Protein AF-A0A5N6E9F9-F1 (afdb_monomer_lite)

Foldseek 3Di:
DDDDDDDDDFQFDDDDQFDDDDDDDDDDDDDHQQFWWFFQDPDDDDDDDDDDDDDDDDQLEAADPAACVVPVPVCDPVVLVVVQPPDPFWPHWDDDSQEIETEGCDDDDDDHRQYHSNGGYDYDPDPPPPDFDPFPPPVPPPPPDPDDDDDDDDDDDDDDPDDDDDPPDPDLVQDFDDAPDFAALPRFRQDFDPDAAFQFKKWEAQDPPHRDIAIWTWHAWWAAPVRGITTTTHCVRYPHAQWMGGNDHPHDTRGGIDSDPRIGGDFDHPADPDDDRGGDTDDDGDRPVRFDFQHKDWDAHRNQGIWIWTKTDKGWDWDDDPDPPPPDTDIFIKIKIWIWRPDPPDTDTDIGIGTD

Organism: NCBI:txid986946

Secondary structure (DSSP, 8-state):
--PPPPPPP--B--------------S-------EEEEE---------------------EE--SS-TTT-GGG--HHHHHHHHTS-TTEEEEEEETTEEEEEESSPPPSPPPSEETTBEEEEES-TT---S---------------------------------PPPPPPGGGS----SS---SS-------SSPPTT-EEEEPPPTTT----EEEEEEEEEETTS-EEEEEEGGGSSS-SEEEESSTTSEEEEEEE----EE---------SSSSPPPPP----BTTTSPTT-EEEEEETTTE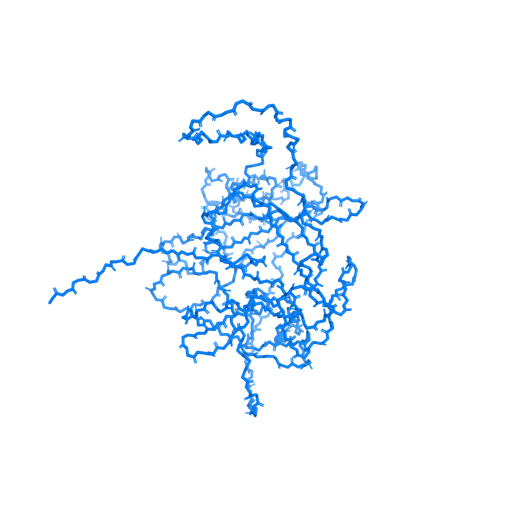EEEEEEEEEEEEE-----TT--S--EEEEEEEEEEE--TT--EEEEEEEE-

Structure (mmCIF, N/CA/C/O backbone):
data_AF-A0A5N6E9F9-F1
#
_entry.id   AF-A0A5N6E9F9-F1
#
loop_
_atom_site.group_PDB
_atom_site.id
_atom_site.type_symbol
_atom_site.label_atom_id
_atom_site.label_alt_id
_atom_site.label_comp_id
_atom_site.label_asym_id
_atom_site.label_entity_id
_atom_site.label_seq_id
_atom_site.pdbx_PDB_ins_code
_atom_site.Cartn_x
_atom_site.Cartn_y
_atom_site.Cartn_z
_atom_site.occupancy
_atom_site.B_iso_or_equiv
_atom_site.auth_seq_id
_atom_site.auth_comp_id
_atom_site.auth_asym_id
_atom_site.auth_atom_id
_atom_site.pdbx_PDB_model_num
ATOM 1 N N . MET A 1 1 ? -30.529 -36.883 10.599 1.00 29.83 1 MET A N 1
ATOM 2 C CA . MET A 1 1 ? -29.475 -36.670 9.587 1.00 29.83 1 MET A CA 1
ATOM 3 C C . MET A 1 1 ? -29.916 -35.489 8.736 1.00 29.83 1 MET A C 1
ATOM 5 O O . MET A 1 1 ? -30.591 -35.667 7.736 1.00 29.83 1 MET A O 1
ATOM 9 N N . LEU A 1 2 ? -29.687 -34.281 9.252 1.00 19.39 2 LEU A N 1
ATOM 10 C CA . LEU A 1 2 ? -30.071 -33.017 8.624 1.00 19.39 2 LEU A CA 1
ATOM 11 C C . LEU A 1 2 ? -28.779 -32.370 8.135 1.00 19.39 2 LEU A C 1
ATOM 13 O O . LEU A 1 2 ? -27.900 -32.076 8.942 1.00 19.39 2 LEU A O 1
ATOM 17 N N . ALA A 1 3 ? -28.650 -32.239 6.819 1.00 20.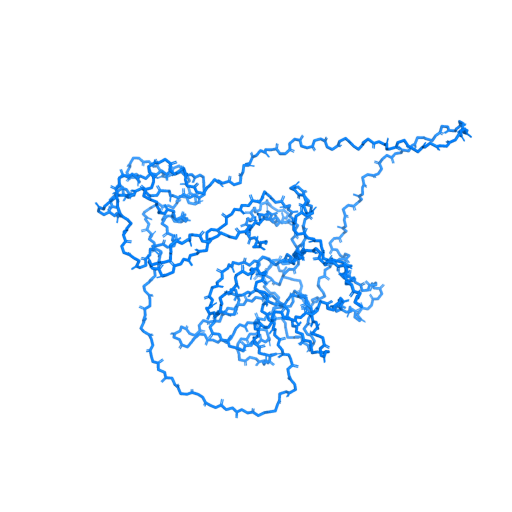53 3 ALA A N 1
ATOM 18 C CA . ALA A 1 3 ? -27.573 -31.496 6.192 1.00 20.53 3 ALA A CA 1
ATOM 19 C C . ALA A 1 3 ? -27.920 -30.003 6.264 1.00 20.53 3 ALA A C 1
ATOM 21 O O . ALA A 1 3 ? -28.998 -29.595 5.832 1.00 20.53 3 ALA A O 1
ATOM 22 N N . LEU A 1 4 ? -27.023 -29.216 6.852 1.00 21.67 4 LEU A N 1
ATOM 23 C CA . LEU A 1 4 ? -27.062 -27.756 6.817 1.00 21.67 4 LEU A CA 1
ATOM 24 C C . LEU A 1 4 ? -26.625 -27.263 5.424 1.00 21.67 4 LEU A C 1
ATOM 26 O O . LEU A 1 4 ? -25.810 -27.932 4.781 1.00 21.67 4 LEU A O 1
ATOM 30 N N . PRO A 1 5 ? -27.143 -26.121 4.939 1.00 24.53 5 PRO A N 1
ATOM 31 C CA . PRO A 1 5 ? -26.738 -25.566 3.656 1.00 24.53 5 PRO A CA 1
ATOM 32 C C . PRO A 1 5 ? -25.339 -24.944 3.747 1.00 24.53 5 PRO A C 1
ATOM 34 O O . PRO A 1 5 ? -24.979 -24.322 4.746 1.00 24.53 5 PRO A O 1
ATOM 37 N N . GLY A 1 6 ? -24.560 -25.142 2.682 1.00 23.12 6 GLY A N 1
ATOM 38 C CA . GLY A 1 6 ? -23.212 -24.612 2.524 1.00 23.12 6 GLY A CA 1
ATOM 39 C C . GLY A 1 6 ? -23.195 -23.087 2.462 1.00 23.12 6 GLY A C 1
ATOM 40 O O . GLY A 1 6 ? -23.962 -22.472 1.721 1.00 23.12 6 GLY A O 1
ATOM 41 N N . PHE A 1 7 ? -22.294 -22.497 3.241 1.00 22.89 7 PHE A N 1
ATOM 42 C CA . PHE A 1 7 ? -21.914 -21.097 3.131 1.00 22.89 7 PHE A CA 1
ATOM 43 C C . PHE A 1 7 ? -21.018 -20.915 1.904 1.00 22.89 7 PHE A C 1
ATOM 45 O O . PHE A 1 7 ? -20.054 -21.657 1.717 1.00 22.89 7 PHE A O 1
ATOM 52 N N . HIS A 1 8 ? -21.361 -19.940 1.063 1.00 24.70 8 HIS A N 1
ATOM 53 C CA . HIS A 1 8 ? -20.506 -19.479 -0.020 1.00 24.70 8 HIS A CA 1
ATOM 54 C C . HIS A 1 8 ? -19.559 -18.383 0.486 1.00 24.70 8 HIS A C 1
ATOM 56 O O . HIS A 1 8 ? -19.965 -17.461 1.186 1.00 24.70 8 HIS A O 1
ATOM 62 N N . ASP A 1 9 ? -18.308 -18.563 0.088 1.00 29.11 9 ASP A N 1
ATOM 63 C CA . ASP A 1 9 ? -17.095 -17.773 0.279 1.00 29.11 9 ASP A CA 1
ATOM 64 C C . ASP A 1 9 ? -17.263 -16.288 -0.123 1.00 29.11 9 ASP A C 1
ATOM 66 O O . ASP A 1 9 ? -17.615 -15.985 -1.269 1.00 29.11 9 ASP A O 1
ATOM 70 N N . ALA A 1 10 ? -17.042 -15.361 0.817 1.00 24.33 10 ALA A N 1
ATOM 71 C CA . ALA A 1 10 ? -17.118 -13.914 0.602 1.00 24.33 10 ALA A CA 1
ATOM 72 C C . ALA A 1 10 ? -15.970 -13.198 1.334 1.00 24.33 10 ALA A C 1
ATOM 74 O O . ALA A 1 10 ? -15.969 -13.079 2.559 1.00 24.33 10 ALA A O 1
ATOM 75 N N . SER A 1 11 ? -14.995 -12.687 0.579 1.00 27.50 11 SER A N 1
ATOM 76 C CA . SER A 1 11 ? -13.944 -11.812 1.100 1.00 27.50 11 SER A CA 1
ATOM 77 C C . SER A 1 11 ? -14.414 -10.350 1.115 1.00 27.50 11 SER A C 1
ATOM 79 O O . SER A 1 11 ? -14.602 -9.711 0.075 1.00 27.50 11 SER A O 1
ATOM 81 N N . HIS A 1 12 ? -14.616 -9.806 2.316 1.00 28.38 12 HIS A N 1
ATOM 82 C CA . HIS A 1 12 ? -14.908 -8.387 2.537 1.00 28.38 12 HIS A CA 1
ATOM 83 C C . HIS A 1 12 ? -13.604 -7.585 2.617 1.00 28.38 12 HIS A C 1
ATOM 85 O O . HIS A 1 12 ? -12.621 -8.042 3.200 1.00 28.38 12 HIS A O 1
ATOM 91 N N . ILE A 1 13 ? -13.577 -6.392 2.012 1.00 28.94 13 ILE A N 1
ATOM 92 C CA . ILE A 1 13 ? -12.358 -5.579 1.892 1.00 28.94 13 ILE A CA 1
ATOM 93 C C . ILE A 1 13 ? -12.522 -4.277 2.629 1.00 28.94 13 ILE A C 1
ATOM 95 O O . ILE A 1 13 ? -13.491 -3.546 2.444 1.00 28.94 13 ILE A O 1
ATOM 99 N N . LEU A 1 14 ? -11.497 -3.964 3.404 1.00 31.89 14 LEU A N 1
ATOM 100 C CA . LEU A 1 14 ? -11.337 -2.697 4.075 1.00 31.89 14 LEU A CA 1
ATOM 101 C C . LEU A 1 14 ? -10.242 -1.898 3.363 1.00 31.89 14 LEU A C 1
ATOM 103 O O . LEU A 1 14 ? -9.085 -2.312 3.294 1.00 31.89 14 LEU A O 1
ATOM 107 N N . CYS A 1 15 ? -10.610 -0.756 2.788 1.00 30.08 15 CYS A N 1
ATOM 108 C CA . CYS A 1 15 ? -9.660 0.110 2.102 1.00 30.08 15 CYS A CA 1
ATOM 109 C C . CYS A 1 15 ? -8.770 0.839 3.119 1.00 30.08 15 CYS A C 1
ATOM 111 O O . CYS A 1 15 ? -9.100 1.933 3.566 1.00 30.08 15 CYS A O 1
ATOM 113 N N . PHE A 1 16 ? -7.604 0.271 3.426 1.00 37.28 16 PHE A N 1
ATOM 114 C CA . PHE A 1 16 ? -6.458 1.040 3.913 1.00 37.28 16 PHE A CA 1
ATOM 115 C C . PHE A 1 16 ? -5.395 1.102 2.823 1.00 37.28 16 PHE A C 1
ATOM 117 O O . PHE A 1 16 ? -5.081 0.098 2.182 1.00 37.28 16 PHE A O 1
ATOM 124 N N . ALA A 1 17 ? -4.811 2.281 2.613 1.00 28.73 17 ALA A N 1
ATOM 125 C CA . ALA A 1 17 ? -3.592 2.391 1.828 1.00 28.73 17 ALA A CA 1
ATOM 126 C C . ALA A 1 17 ? -2.467 1.671 2.594 1.00 28.73 17 ALA A C 1
ATOM 128 O O . ALA A 1 17 ? -1.993 2.157 3.618 1.00 28.73 17 ALA A O 1
ATOM 129 N N . GLY A 1 18 ? -2.061 0.489 2.129 1.00 29.73 18 GLY A N 1
ATOM 130 C CA . GLY A 1 18 ? -1.019 -0.301 2.777 1.00 29.73 18 GLY A CA 1
ATOM 131 C C . GLY A 1 18 ? -0.247 -1.166 1.790 1.00 29.73 18 GLY A C 1
ATOM 132 O O . GLY A 1 18 ? -0.827 -1.809 0.920 1.00 29.73 18 GLY A O 1
ATOM 133 N N . SER A 1 19 ? 1.080 -1.172 1.919 1.00 26.06 19 SER A N 1
ATOM 134 C CA . SER A 1 19 ? 1.960 -2.133 1.255 1.00 26.06 19 SER A CA 1
ATOM 135 C C . SER A 1 19 ? 2.014 -3.454 2.035 1.00 26.06 19 SER A C 1
ATOM 137 O O . SER A 1 19 ? 1.841 -3.483 3.251 1.00 26.06 19 SER A O 1
ATOM 139 N N . VAL A 1 20 ? 2.241 -4.557 1.318 1.00 26.25 20 VAL A N 1
ATOM 140 C CA . VAL A 1 20 ? 2.266 -5.926 1.859 1.00 26.25 20 VAL A CA 1
ATOM 141 C C . VAL A 1 20 ? 3.657 -6.257 2.418 1.00 26.25 20 VAL A C 1
ATOM 143 O O . VAL A 1 20 ? 4.650 -6.098 1.707 1.00 26.25 20 VAL A O 1
ATOM 146 N N . GLN A 1 21 ? 3.727 -6.745 3.659 1.00 24.78 21 GLN A N 1
ATOM 147 C CA . GLN A 1 21 ? 4.921 -7.327 4.295 1.00 24.78 21 GLN A CA 1
ATOM 148 C C . GLN A 1 21 ? 4.572 -8.713 4.868 1.00 24.78 21 GLN A C 1
ATOM 150 O O . GLN A 1 21 ? 3.427 -8.933 5.256 1.00 24.78 21 GLN A O 1
ATOM 155 N N . TYR A 1 22 ? 5.534 -9.646 4.868 1.00 29.23 22 TYR A N 1
ATOM 156 C CA . TYR A 1 22 ? 5.311 -11.086 5.085 1.00 29.23 22 TYR A CA 1
ATOM 157 C C . TYR A 1 22 ? 5.984 -11.603 6.362 1.00 29.23 22 TYR A C 1
ATOM 159 O O . TYR A 1 22 ? 7.177 -11.380 6.553 1.00 29.23 22 TYR A O 1
ATOM 167 N N . LEU A 1 23 ? 5.244 -12.388 7.153 1.00 24.58 23 LEU A N 1
ATOM 168 C CA . LEU A 1 23 ? 5.751 -13.299 8.186 1.00 24.58 23 LEU A CA 1
ATOM 169 C C . LEU A 1 23 ? 5.043 -14.661 8.050 1.00 24.58 23 LEU A C 1
ATOM 171 O O . LEU A 1 23 ? 3.893 -14.737 7.622 1.00 24.58 23 LEU A O 1
ATOM 175 N N . ARG A 1 24 ? 5.780 -15.743 8.322 1.00 29.52 24 ARG A N 1
ATOM 176 C CA . ARG A 1 24 ? 5.452 -17.140 7.984 1.00 29.52 24 ARG A CA 1
ATOM 177 C C . ARG A 1 24 ? 4.822 -17.861 9.175 1.00 29.52 24 ARG A C 1
ATOM 179 O O . ARG A 1 24 ? 5.511 -17.974 10.176 1.00 29.52 24 ARG A O 1
ATOM 186 N N . GLU A 1 25 ? 3.642 -18.476 9.009 1.00 29.19 25 GLU A N 1
ATOM 187 C CA . GLU A 1 25 ? 3.289 -19.753 9.665 1.00 29.19 25 GLU A CA 1
ATOM 188 C C . GLU A 1 25 ? 2.018 -20.431 9.086 1.00 29.19 25 GLU A C 1
ATOM 190 O O . GLU A 1 25 ? 0.970 -19.815 8.928 1.00 29.19 25 GLU A O 1
ATOM 195 N N . SER A 1 26 ? 2.127 -21.746 8.839 1.00 29.27 26 SER A N 1
ATOM 196 C CA . SER A 1 26 ? 1.075 -22.740 8.519 1.00 29.27 26 SER A CA 1
ATOM 197 C C . SER A 1 26 ? 0.475 -22.823 7.092 1.00 29.27 26 SER A C 1
ATOM 199 O O . SER A 1 26 ? 0.615 -21.946 6.245 1.00 29.27 26 SER A O 1
ATOM 201 N N . SER A 1 27 ? -0.075 -24.006 6.789 1.00 28.23 27 SER A N 1
ATOM 202 C CA . SER A 1 27 ? -0.157 -24.655 5.469 1.00 28.23 27 SER A CA 1
ATOM 203 C C . SER A 1 27 ? -1.541 -24.617 4.796 1.00 28.23 27 SER A C 1
ATOM 205 O O . SER A 1 27 ? -1.971 -25.604 4.200 1.00 28.23 27 SER A O 1
ATOM 207 N N . SER A 1 28 ? -2.211 -23.468 4.830 1.00 23.98 28 SER A N 1
ATOM 208 C CA . SER A 1 28 ? -3.350 -23.138 3.959 1.00 23.98 28 SER A CA 1
ATOM 209 C C . SER A 1 28 ? -3.356 -21.630 3.717 1.00 23.98 28 SER A C 1
ATOM 211 O O . SER A 1 28 ? -3.410 -20.866 4.674 1.00 23.98 28 SER A O 1
ATOM 213 N N . VAL A 1 29 ? -3.247 -21.185 2.461 1.00 26.00 29 VAL A N 1
ATOM 214 C CA . VAL A 1 29 ? -3.154 -19.751 2.132 1.00 26.00 29 VAL A CA 1
ATOM 215 C C . VAL A 1 29 ? -4.512 -19.250 1.642 1.00 26.00 29 VAL A C 1
ATOM 217 O O . VAL A 1 29 ? -4.756 -19.190 0.441 1.00 26.00 29 VAL A O 1
ATOM 220 N N . GLU A 1 30 ? -5.383 -18.892 2.581 1.00 23.48 30 GLU A N 1
ATOM 221 C CA . GLU A 1 30 ? -6.328 -17.787 2.394 1.00 23.48 30 GLU A CA 1
ATOM 222 C C . GLU A 1 30 ? -5.580 -16.514 2.798 1.00 23.48 30 GLU A C 1
ATOM 224 O O . GLU A 1 30 ? -5.028 -16.457 3.896 1.00 23.48 30 GLU A O 1
ATOM 229 N N . LEU A 1 31 ? -5.482 -15.518 1.911 1.00 33.25 31 LEU A N 1
ATOM 230 C CA . LEU A 1 31 ? -4.876 -14.238 2.275 1.00 33.25 31 LEU A CA 1
ATOM 231 C C . LEU A 1 31 ? -5.953 -13.164 2.354 1.00 33.25 31 LEU A C 1
ATOM 233 O O . LEU A 1 31 ? -6.406 -12.624 1.349 1.00 33.25 31 LEU A O 1
ATOM 237 N N . SER A 1 32 ? -6.316 -12.888 3.598 1.00 29.06 32 SER A N 1
ATOM 238 C CA . SER A 1 32 ? -6.941 -11.670 4.074 1.00 29.06 32 SER A CA 1
ATOM 239 C C . SER A 1 32 ? -6.001 -10.476 3.885 1.00 29.06 32 SER A C 1
ATOM 241 O O . SER A 1 32 ? -4.773 -10.601 3.841 1.00 29.06 32 SER A O 1
ATOM 243 N N . ILE A 1 33 ? -6.565 -9.272 3.829 1.00 31.44 33 ILE A N 1
ATOM 244 C CA . ILE A 1 33 ? -5.823 -8.067 4.209 1.00 31.44 33 ILE A CA 1
ATOM 245 C C . ILE A 1 33 ? -5.216 -8.373 5.580 1.00 31.44 33 ILE A C 1
ATOM 247 O O . ILE A 1 33 ? -5.966 -8.691 6.502 1.00 31.44 33 ILE A O 1
ATOM 251 N N . THR A 1 34 ? -3.888 -8.316 5.727 1.00 36.22 34 THR A N 1
ATOM 252 C CA . THR A 1 34 ? -3.254 -8.436 7.047 1.00 36.22 34 THR A CA 1
ATOM 253 C C . THR A 1 34 ? -3.559 -7.160 7.820 1.00 36.22 34 THR A C 1
ATOM 255 O O . THR A 1 34 ? -2.769 -6.215 7.871 1.00 36.22 34 THR A O 1
ATOM 258 N N . VAL A 1 35 ? -4.780 -7.111 8.335 1.00 45.88 35 VAL A N 1
ATOM 259 C CA . VAL A 1 35 ? -5.221 -6.171 9.339 1.00 45.88 35 VAL A CA 1
ATOM 260 C C . VAL A 1 35 ? -4.530 -6.621 10.607 1.00 45.88 35 VAL A C 1
ATOM 262 O O . VAL A 1 35 ? -4.851 -7.669 11.159 1.00 45.88 35 VAL A O 1
ATOM 265 N N . TRP A 1 36 ? -3.536 -5.856 11.033 1.00 49.00 36 TRP A N 1
ATOM 266 C CA . TRP A 1 36 ? -2.963 -6.106 12.338 1.00 49.00 36 TRP A CA 1
ATOM 267 C C . TRP A 1 36 ? -3.874 -5.496 13.376 1.00 49.00 36 TRP A C 1
ATOM 269 O O . TRP A 1 36 ? -4.363 -4.375 13.219 1.00 49.00 36 TRP A O 1
ATOM 279 N N . LEU A 1 37 ? -4.113 -6.274 14.412 1.00 63.31 37 LEU A N 1
ATOM 280 C CA . LEU A 1 37 ? -5.081 -5.980 15.436 1.00 63.31 37 LEU A CA 1
ATOM 281 C C . LEU A 1 37 ? -4.344 -5.525 16.678 1.00 63.31 37 LEU A C 1
ATOM 283 O O . LEU A 1 37 ? -3.642 -6.312 17.306 1.00 63.31 37 LEU A O 1
ATOM 287 N N . VAL A 1 38 ? -4.480 -4.250 17.029 1.00 63.97 38 VAL A N 1
ATOM 288 C CA . VAL A 1 38 ? -3.921 -3.737 18.280 1.00 63.97 38 VAL A CA 1
ATOM 289 C C . VAL A 1 38 ? -4.900 -4.050 19.404 1.00 63.97 38 VAL A C 1
ATOM 291 O O . VAL A 1 38 ? -6.018 -3.539 19.402 1.00 63.97 38 VAL A O 1
ATOM 294 N N . ASN A 1 39 ? -4.491 -4.904 20.339 1.00 64.88 39 ASN A N 1
ATOM 295 C CA . ASN A 1 39 ? -5.251 -5.231 21.541 1.00 64.88 39 ASN A CA 1
ATOM 296 C C . ASN A 1 39 ? -4.948 -4.228 22.663 1.00 64.88 39 ASN A C 1
ATOM 298 O O . ASN A 1 39 ? -3.812 -4.163 23.138 1.00 64.88 39 ASN A O 1
ATOM 302 N N . PHE A 1 40 ? -5.977 -3.520 23.120 1.00 63.56 40 PHE A N 1
ATOM 303 C CA . PHE A 1 40 ? -5.926 -2.583 24.242 1.00 63.56 40 PHE A CA 1
ATOM 304 C C . PHE A 1 40 ? -6.208 -3.356 25.534 1.00 63.56 40 PHE A C 1
ATOM 306 O O . PHE A 1 40 ? -7.340 -3.410 26.007 1.00 63.56 40 PHE A O 1
ATOM 313 N N . GLY A 1 41 ? -5.196 -4.046 26.061 1.00 46.19 41 GLY A N 1
ATOM 314 C CA . GLY A 1 41 ? -5.310 -4.692 27.369 1.00 46.19 41 GLY A CA 1
ATOM 315 C C . GLY A 1 41 ? -5.215 -3.676 28.512 1.00 46.19 41 GLY A C 1
ATOM 316 O O . GLY A 1 41 ? -4.465 -2.707 28.407 1.00 46.19 41 GLY A O 1
ATOM 317 N N . ASP A 1 42 ? -5.914 -3.935 29.621 1.00 46.38 42 ASP A N 1
ATOM 318 C CA . ASP A 1 42 ? -5.678 -3.270 30.911 1.00 46.38 42 ASP A CA 1
ATOM 319 C C . ASP A 1 42 ? -4.235 -3.560 31.366 1.00 46.38 42 ASP A C 1
ATOM 321 O O . ASP A 1 42 ? -3.911 -4.660 31.821 1.00 46.38 42 ASP A O 1
ATOM 325 N N . SER A 1 43 ? -3.320 -2.609 31.168 1.00 41.47 43 SER A N 1
ATOM 326 C CA . SER A 1 43 ? -1.884 -2.847 31.330 1.00 41.47 43 SER A CA 1
ATOM 327 C C . SER A 1 43 ? -1.454 -2.850 32.803 1.00 41.47 43 SER A C 1
ATOM 329 O O . SER A 1 43 ? -1.313 -1.794 33.424 1.00 41.47 43 SER A O 1
ATOM 331 N N . GLY A 1 44 ? -1.175 -4.043 33.336 1.00 33.41 44 GLY A N 1
ATOM 332 C CA . GLY A 1 44 ? -0.454 -4.270 34.586 1.00 33.41 44 GLY A CA 1
ATOM 333 C C . GLY A 1 44 ? 0.810 -5.120 34.385 1.00 33.41 44 GLY A C 1
ATOM 334 O O . GLY A 1 44 ? 0.718 -6.332 34.248 1.00 33.41 44 GLY A O 1
ATOM 335 N N . VAL A 1 45 ? 1.969 -4.458 34.502 1.00 37.16 45 VAL A N 1
ATOM 336 C CA . VAL A 1 45 ? 3.323 -4.978 34.821 1.00 37.16 45 VAL A CA 1
ATOM 337 C C . VAL A 1 45 ? 4.167 -5.628 33.701 1.00 37.16 45 VAL A C 1
ATOM 339 O O . VAL A 1 45 ? 3.704 -6.365 32.841 1.00 37.16 45 VAL A O 1
ATOM 342 N N . ALA A 1 46 ? 5.459 -5.281 33.776 1.00 37.44 46 ALA A N 1
ATOM 343 C CA . ALA A 1 46 ? 6.549 -5.380 32.813 1.00 37.44 46 ALA A CA 1
ATOM 344 C C . ALA A 1 46 ? 7.367 -6.681 32.865 1.00 37.44 46 ALA A C 1
ATOM 346 O O . ALA A 1 46 ? 7.521 -7.258 33.938 1.00 37.44 46 ALA A O 1
ATOM 347 N N . TYR A 1 47 ? 8.018 -7.024 31.743 1.00 33.66 47 TYR A N 1
ATOM 348 C CA . TYR A 1 47 ? 9.225 -7.859 31.716 1.00 33.66 47 TYR A CA 1
ATOM 349 C C . TYR A 1 47 ? 10.215 -7.456 30.611 1.00 33.66 47 TYR A C 1
ATOM 351 O O . TYR A 1 47 ? 9.864 -6.870 29.590 1.00 33.66 47 TYR A O 1
ATOM 359 N N . GLU A 1 48 ? 11.475 -7.774 30.894 1.00 34.97 48 GLU A N 1
ATOM 360 C CA . GLU A 1 48 ? 12.721 -7.348 30.261 1.00 34.97 48 GLU A CA 1
ATOM 361 C C . GLU A 1 48 ? 13.243 -8.435 29.303 1.00 34.97 48 GLU A C 1
ATOM 363 O O . GLU A 1 48 ? 13.231 -9.615 29.657 1.00 34.97 48 GLU A O 1
ATOM 368 N N . LEU A 1 49 ? 13.703 -8.065 28.095 1.00 29.03 49 LEU A N 1
ATOM 369 C CA . LEU A 1 49 ? 14.227 -9.026 27.114 1.00 29.03 49 LEU A CA 1
ATOM 370 C C . LEU A 1 49 ? 15.608 -8.644 26.560 1.00 29.03 49 LEU A C 1
ATOM 372 O O . LEU A 1 49 ? 15.877 -7.519 26.138 1.00 29.03 49 LEU A O 1
ATOM 376 N N . GLN A 1 50 ? 16.477 -9.652 26.544 1.00 32.06 50 GLN A N 1
ATOM 377 C CA . GLN A 1 50 ? 17.888 -9.610 26.184 1.00 32.06 50 GLN A CA 1
ATOM 378 C C . GLN A 1 50 ? 18.095 -9.775 24.664 1.00 32.06 50 GLN A C 1
ATOM 380 O O . GLN A 1 50 ? 17.533 -10.664 24.028 1.00 32.06 50 GLN A O 1
ATOM 385 N N . ARG A 1 51 ? 18.944 -8.910 24.093 1.00 31.83 51 ARG A N 1
ATOM 386 C CA . ARG A 1 51 ? 19.276 -8.759 22.661 1.00 31.83 51 ARG A CA 1
ATOM 387 C C . ARG A 1 51 ? 20.275 -9.801 22.137 1.00 31.83 51 ARG A C 1
ATOM 389 O O . ARG A 1 51 ? 21.277 -10.084 22.792 1.00 31.83 51 ARG A O 1
ATOM 396 N N . ARG A 1 52 ? 20.112 -10.206 20.869 1.00 31.36 52 ARG A N 1
ATOM 397 C CA . ARG A 1 52 ? 21.214 -10.621 19.977 1.00 31.36 52 ARG A CA 1
ATOM 398 C C . ARG A 1 52 ? 21.211 -9.780 18.695 1.00 31.36 52 ARG A C 1
ATOM 400 O O . ARG A 1 52 ? 20.165 -9.338 18.234 1.00 31.36 52 ARG A O 1
ATOM 407 N N . VAL A 1 53 ? 22.420 -9.515 18.206 1.00 34.22 53 VAL A N 1
ATOM 408 C CA . VAL A 1 53 ? 22.806 -8.569 17.148 1.00 34.22 53 VAL A CA 1
ATOM 409 C C . VAL A 1 53 ? 22.551 -9.171 15.760 1.00 34.22 53 VAL A C 1
ATOM 411 O O . VAL A 1 53 ? 22.937 -10.313 15.527 1.00 34.22 53 VAL A O 1
ATOM 414 N N . ALA A 1 54 ? 21.937 -8.406 14.851 1.00 34.53 54 ALA A N 1
ATOM 415 C CA . ALA A 1 54 ? 21.863 -8.714 13.421 1.00 34.53 54 ALA A CA 1
ATOM 416 C C . ALA A 1 54 ? 22.484 -7.561 12.616 1.00 34.53 54 ALA A C 1
ATOM 418 O O . ALA A 1 54 ? 22.200 -6.389 12.870 1.00 34.53 54 ALA A O 1
ATOM 419 N N . ASP A 1 55 ? 23.367 -7.916 11.687 1.00 34.69 55 ASP A N 1
ATOM 420 C CA . ASP A 1 55 ? 24.239 -7.011 10.947 1.00 34.69 55 ASP A CA 1
ATOM 421 C C . ASP A 1 55 ? 23.527 -6.236 9.817 1.00 34.69 55 ASP A C 1
ATOM 423 O O . ASP A 1 55 ? 22.625 -6.721 9.138 1.00 34.69 55 ASP A O 1
ATOM 427 N N . HIS A 1 56 ? 23.983 -4.998 9.640 1.00 46.50 56 HIS A N 1
ATOM 428 C CA . HIS A 1 56 ? 23.647 -3.957 8.666 1.00 46.50 56 HIS A CA 1
ATOM 429 C C . HIS A 1 56 ? 23.263 -4.458 7.255 1.00 46.50 56 HIS A C 1
ATOM 431 O O . HIS A 1 56 ? 24.114 -4.910 6.489 1.00 46.50 56 HIS A O 1
ATOM 437 N N . LEU A 1 57 ? 21.997 -4.276 6.853 1.00 43.53 57 LEU A N 1
ATOM 438 C CA . LEU A 1 57 ? 21.569 -4.491 5.465 1.00 43.53 57 LEU A CA 1
ATOM 439 C C . LEU A 1 57 ? 21.944 -3.278 4.583 1.00 43.53 57 LEU A C 1
ATOM 441 O O . LEU A 1 57 ? 21.580 -2.151 4.926 1.00 43.53 57 LEU A O 1
ATOM 445 N N . PRO A 1 58 ? 22.627 -3.473 3.438 1.00 49.88 58 PRO A N 1
ATOM 446 C CA . PRO A 1 58 ? 22.993 -2.389 2.529 1.00 49.88 58 PRO A CA 1
ATOM 447 C C . PRO A 1 58 ? 21.761 -1.715 1.906 1.00 49.88 58 PRO A C 1
ATOM 449 O O . PRO A 1 58 ? 20.751 -2.355 1.597 1.00 49.88 58 PRO A O 1
ATOM 452 N N . THR A 1 59 ? 21.862 -0.403 1.693 1.00 59.09 59 THR A N 1
ATOM 453 C CA . THR A 1 59 ? 20.845 0.447 1.064 1.00 59.09 59 THR A CA 1
ATOM 454 C C . THR A 1 59 ? 20.507 -0.078 -0.338 1.00 59.09 59 THR A C 1
ATOM 456 O O . THR A 1 59 ? 21.331 -0.024 -1.245 1.00 59.09 59 THR A O 1
ATOM 459 N N . ARG A 1 60 ? 19.280 -0.577 -0.551 1.00 83.44 60 ARG A N 1
ATOM 460 C CA . ARG A 1 60 ? 18.834 -1.209 -1.816 1.00 83.44 60 ARG A CA 1
ATOM 461 C C . ARG A 1 60 ? 18.525 -0.209 -2.949 1.00 83.44 60 ARG A C 1
ATOM 463 O O . ARG A 1 60 ? 17.701 -0.493 -3.814 1.00 83.44 60 ARG A O 1
ATOM 470 N N . HIS A 1 61 ? 19.112 0.986 -2.927 1.00 90.56 61 HIS A N 1
ATOM 471 C CA . HIS A 1 61 ? 18.815 2.072 -3.868 1.00 90.56 61 HIS A CA 1
ATOM 472 C C . HIS A 1 61 ? 20.042 2.363 -4.738 1.00 90.56 61 HIS A C 1
ATOM 474 O O . HIS A 1 61 ? 21.082 2.763 -4.222 1.00 90.56 61 HIS A O 1
ATOM 480 N N . VAL A 1 62 ? 19.907 2.210 -6.056 1.00 94.38 62 VAL A N 1
ATOM 481 C CA . VAL A 1 62 ? 20.948 2.557 -7.033 1.00 94.38 62 VAL A CA 1
ATOM 482 C C . VAL A 1 62 ? 20.655 3.949 -7.587 1.00 94.38 62 VAL A C 1
ATOM 484 O O . VAL A 1 62 ? 19.676 4.162 -8.311 1.00 94.38 62 VAL A O 1
ATOM 487 N N . VAL A 1 63 ? 21.500 4.909 -7.221 1.00 93.81 63 VAL A N 1
ATOM 488 C CA . VAL A 1 63 ? 21.424 6.292 -7.702 1.00 93.81 63 VAL A CA 1
ATOM 489 C C . VAL A 1 63 ? 22.289 6.422 -8.951 1.00 93.81 63 VAL A C 1
ATOM 491 O O . VAL A 1 63 ? 23.468 6.080 -8.921 1.00 93.81 63 VAL A O 1
ATOM 494 N N . LEU A 1 64 ? 21.698 6.918 -10.038 1.00 95.81 64 LEU A N 1
ATOM 495 C CA . LEU A 1 64 ? 22.396 7.252 -11.279 1.00 95.81 64 LEU A CA 1
ATOM 496 C C . LEU A 1 64 ? 22.460 8.781 -11.449 1.00 95.81 64 LEU A C 1
ATOM 498 O O . LEU A 1 64 ? 21.696 9.491 -10.788 1.00 95.81 64 LEU A O 1
ATOM 502 N N . PRO A 1 65 ? 23.320 9.309 -12.342 1.00 97.00 65 PRO A N 1
ATOM 503 C CA . PRO A 1 65 ? 23.386 10.740 -12.675 1.00 97.00 65 PRO A CA 1
ATOM 504 C C . PRO A 1 65 ? 22.077 11.330 -13.228 1.00 97.00 65 PRO A C 1
ATOM 506 O O . PRO A 1 65 ? 21.966 12.540 -13.404 1.00 97.00 65 PRO A O 1
ATOM 509 N N . PHE A 1 66 ? 21.080 10.486 -13.492 1.00 95.56 66 PHE A N 1
ATOM 510 C CA . PHE A 1 66 ? 19.742 10.864 -13.916 1.00 95.56 66 PHE A CA 1
ATOM 511 C C . PHE A 1 66 ? 18.670 10.213 -13.035 1.00 95.56 66 PHE A C 1
ATOM 513 O O . PHE A 1 66 ? 18.851 9.146 -12.442 1.00 95.56 66 PHE A O 1
ATOM 520 N N . ASN A 1 67 ? 17.509 10.866 -12.977 1.00 93.69 67 ASN A N 1
ATOM 521 C CA . ASN A 1 67 ? 16.339 10.383 -12.260 1.00 93.69 67 ASN A CA 1
ATOM 522 C C . ASN A 1 67 ? 15.147 10.318 -13.219 1.00 93.69 67 ASN A C 1
ATOM 524 O O . ASN A 1 67 ? 14.566 11.343 -13.582 1.00 93.69 67 ASN A O 1
ATOM 528 N N . LEU A 1 68 ? 14.774 9.103 -13.609 1.00 92.19 68 LEU A N 1
ATOM 529 C CA . LEU A 1 68 ? 13.721 8.849 -14.590 1.00 92.19 68 LEU A CA 1
ATOM 530 C C . LEU A 1 68 ? 12.322 9.174 -14.053 1.00 92.19 68 LEU A C 1
ATOM 532 O O . LEU A 1 68 ? 11.412 9.442 -14.836 1.00 92.19 68 LEU A O 1
ATOM 536 N N . ARG A 1 69 ? 12.147 9.200 -12.725 1.00 86.44 69 ARG A N 1
ATOM 537 C CA . ARG A 1 69 ? 10.893 9.633 -12.095 1.00 86.44 69 ARG A CA 1
ATOM 538 C C . ARG A 1 69 ? 10.683 11.141 -12.228 1.00 86.44 69 ARG A C 1
ATOM 540 O O . ARG A 1 69 ? 9.547 11.572 -12.389 1.00 86.44 69 ARG A O 1
ATOM 547 N N . LEU A 1 70 ? 11.758 11.930 -12.164 1.00 88.00 70 LEU A N 1
ATOM 548 C CA . LEU A 1 70 ? 11.703 13.392 -12.297 1.00 88.00 70 LEU A CA 1
ATOM 549 C C . LEU A 1 70 ? 11.770 13.849 -13.757 1.00 88.00 70 LEU A C 1
ATOM 551 O O . LEU A 1 70 ? 11.140 14.837 -14.125 1.00 88.00 70 LEU A O 1
ATOM 555 N N . ASN A 1 71 ? 12.527 13.137 -14.592 1.00 92.19 71 ASN A N 1
ATOM 556 C CA . ASN A 1 71 ? 12.717 13.483 -15.992 1.00 92.19 71 ASN A CA 1
ATOM 557 C C . ASN A 1 71 ? 12.758 12.227 -16.871 1.00 92.19 71 ASN A C 1
ATOM 559 O O . ASN A 1 71 ? 13.820 11.661 -17.123 1.00 92.19 71 ASN A O 1
ATOM 563 N N . LYS A 1 72 ? 11.601 11.831 -17.414 1.00 88.19 72 LYS A N 1
ATOM 564 C CA . LYS A 1 72 ? 11.503 10.703 -18.358 1.00 88.19 72 LYS A CA 1
ATOM 565 C C . LYS A 1 72 ? 12.337 10.905 -19.630 1.00 88.19 72 LYS A C 1
ATOM 567 O O . LYS A 1 72 ? 12.756 9.930 -20.241 1.00 88.19 72 LYS A O 1
ATOM 572 N N . LYS A 1 73 ? 12.603 12.159 -20.023 1.00 92.25 73 LYS A N 1
ATOM 573 C CA . LYS A 1 73 ? 13.433 12.479 -21.197 1.00 92.25 73 LYS A CA 1
ATOM 574 C C . LYS A 1 73 ? 14.931 12.312 -20.935 1.00 92.25 73 LYS A C 1
ATOM 576 O O . LYS A 1 73 ? 15.699 12.406 -21.881 1.00 92.25 73 LYS A O 1
ATOM 581 N N . ALA A 1 74 ? 15.339 12.059 -19.689 1.00 92.44 74 ALA A N 1
ATOM 582 C CA . ALA A 1 74 ? 16.727 11.755 -19.353 1.00 92.44 74 ALA A CA 1
ATOM 583 C C . ALA A 1 74 ? 17.157 10.343 -19.789 1.00 92.44 74 ALA A C 1
ATOM 585 O O . ALA A 1 74 ? 18.312 9.985 -19.607 1.00 92.44 74 ALA A O 1
ATOM 586 N N . LEU A 1 75 ? 16.244 9.537 -20.345 1.00 94.00 75 LEU A N 1
ATOM 587 C CA . LEU A 1 75 ? 16.542 8.215 -20.890 1.00 94.00 75 LEU A CA 1
ATOM 588 C C . LEU A 1 75 ? 17.110 8.320 -22.318 1.00 94.00 75 LEU A C 1
ATOM 590 O O . LEU A 1 75 ? 16.494 7.876 -23.290 1.00 94.00 75 LEU A O 1
ATOM 594 N N . ASP A 1 76 ? 18.257 8.982 -22.438 1.00 95.69 76 ASP A N 1
ATOM 595 C CA . ASP A 1 76 ? 19.022 9.081 -23.678 1.00 95.69 76 ASP A CA 1
ATOM 596 C C . ASP A 1 76 ? 19.942 7.862 -23.883 1.00 95.69 76 ASP A C 1
ATOM 598 O O . ASP A 1 76 ? 19.899 6.882 -23.137 1.00 95.69 76 ASP A O 1
ATOM 602 N N . ARG A 1 77 ? 20.760 7.892 -24.940 1.00 96.50 77 ARG A N 1
ATOM 603 C CA . ARG A 1 77 ? 21.670 6.788 -25.273 1.00 96.50 77 ARG A CA 1
ATOM 604 C C . ARG A 1 77 ? 22.672 6.496 -24.151 1.00 96.50 77 ARG A C 1
ATOM 606 O O . ARG A 1 77 ? 22.934 5.330 -23.882 1.00 96.50 77 ARG A O 1
ATOM 613 N N . GLU A 1 78 ? 23.197 7.527 -23.496 1.00 97.12 78 GLU A N 1
ATOM 614 C CA . GLU A 1 78 ? 24.160 7.358 -22.406 1.00 97.12 78 GLU A CA 1
ATOM 615 C C . GLU A 1 78 ? 23.484 6.730 -21.181 1.00 97.12 78 GLU A C 1
ATOM 617 O O . GLU A 1 78 ? 24.028 5.810 -20.570 1.00 97.12 78 GLU A O 1
ATOM 622 N N . ALA A 1 79 ? 22.260 7.155 -20.865 1.00 96.38 79 ALA A N 1
ATOM 623 C CA . ALA A 1 79 ? 21.463 6.554 -19.805 1.00 96.38 79 ALA A CA 1
ATOM 624 C C . ALA A 1 79 ? 21.165 5.067 -20.063 1.00 96.38 79 ALA A C 1
ATOM 626 O O . ALA A 1 79 ? 21.259 4.255 -19.139 1.00 96.38 79 ALA A O 1
ATOM 627 N N . TRP A 1 80 ? 20.851 4.689 -21.308 1.00 96.56 80 TRP A N 1
ATOM 628 C CA . TRP A 1 80 ? 20.684 3.281 -21.690 1.00 96.56 80 TRP A CA 1
ATOM 629 C C . TRP A 1 80 ? 21.968 2.476 -21.514 1.00 96.56 80 TRP A C 1
ATOM 631 O O . TRP A 1 80 ? 21.922 1.392 -20.935 1.00 96.56 80 TRP A O 1
ATOM 641 N N . ASP A 1 81 ? 23.108 3.016 -21.947 1.00 96.75 81 ASP A N 1
ATOM 642 C CA . ASP A 1 81 ? 24.404 2.357 -21.780 1.00 96.75 81 ASP A CA 1
ATOM 643 C C . ASP A 1 81 ? 24.730 2.165 -20.289 1.00 96.75 81 ASP A C 1
ATOM 645 O O . ASP A 1 81 ? 25.181 1.094 -19.884 1.00 96.75 81 ASP A O 1
ATOM 649 N N . GLN A 1 82 ? 24.436 3.150 -19.434 1.00 97.12 82 GLN A N 1
ATOM 650 C CA . GLN A 1 82 ? 24.603 3.006 -17.985 1.00 97.12 82 GLN A CA 1
ATOM 651 C C . GLN A 1 82 ? 23.692 1.914 -17.404 1.00 97.12 82 GLN A C 1
ATOM 653 O O . GLN A 1 82 ? 24.167 1.082 -16.633 1.00 97.12 82 GLN A O 1
ATOM 658 N N . LEU A 1 83 ? 22.411 1.863 -17.794 1.00 97.00 83 LEU A N 1
ATOM 659 C CA . LEU A 1 83 ? 21.468 0.837 -17.326 1.00 97.00 83 LEU A CA 1
ATOM 660 C C . LEU A 1 83 ? 21.876 -0.578 -17.763 1.00 97.00 83 LEU A C 1
ATOM 662 O O . LEU A 1 83 ? 21.807 -1.505 -16.956 1.00 97.00 83 LEU A O 1
ATOM 666 N N . CYS A 1 84 ? 22.340 -0.744 -19.004 1.00 96.44 84 CYS A N 1
ATOM 667 C CA . CYS A 1 84 ? 22.839 -2.018 -19.528 1.00 96.44 84 CYS A CA 1
ATOM 668 C C . CYS A 1 84 ? 24.167 -2.454 -18.888 1.00 96.44 84 CYS A C 1
ATOM 670 O O . CYS A 1 84 ? 24.497 -3.633 -18.915 1.00 96.44 84 CYS A O 1
ATOM 672 N N . ASN A 1 85 ? 24.920 -1.540 -18.278 1.00 96.12 85 ASN A N 1
ATOM 673 C CA . ASN A 1 85 ? 26.168 -1.866 -17.583 1.00 96.12 85 ASN A CA 1
ATOM 674 C C . ASN A 1 85 ? 25.995 -2.057 -16.066 1.00 96.12 85 ASN A C 1
ATOM 676 O O . ASN A 1 85 ? 26.959 -2.397 -15.382 1.00 96.12 85 ASN A O 1
ATOM 680 N N . LEU A 1 86 ? 24.783 -1.878 -15.522 1.00 95.81 86 LEU A N 1
ATOM 681 C CA . LEU A 1 86 ? 24.518 -2.071 -14.090 1.00 95.81 86 LEU A CA 1
ATOM 682 C C . LEU A 1 86 ? 24.723 -3.516 -13.628 1.00 95.81 86 LEU A C 1
ATOM 684 O O . LEU A 1 86 ? 25.125 -3.744 -12.487 1.00 95.81 86 LEU A O 1
ATOM 688 N N . PHE A 1 87 ? 24.423 -4.490 -14.490 1.00 94.88 87 PHE A N 1
ATOM 689 C CA . PHE A 1 87 ? 24.511 -5.907 -14.156 1.00 94.88 87 PHE A CA 1
ATOM 690 C C . PHE A 1 87 ? 25.236 -6.677 -15.265 1.00 94.88 87 PHE A C 1
ATOM 692 O O . PHE A 1 87 ? 24.782 -6.645 -16.405 1.00 94.88 87 PHE A O 1
ATOM 699 N N . PRO A 1 88 ? 26.292 -7.449 -14.952 1.00 91.81 88 PRO A N 1
ATOM 700 C CA . PRO A 1 88 ? 27.072 -8.158 -15.971 1.00 91.81 88 PRO A CA 1
ATOM 701 C C . PRO A 1 88 ? 26.289 -9.191 -16.798 1.00 91.81 88 PRO A C 1
ATOM 703 O O . PRO A 1 88 ? 26.691 -9.514 -17.908 1.00 91.81 88 PRO A O 1
ATOM 706 N N . ALA A 1 89 ? 25.197 -9.740 -16.255 1.00 93.75 89 ALA A N 1
ATOM 707 C CA . ALA A 1 89 ? 24.412 -10.817 -16.872 1.00 93.75 89 ALA A CA 1
ATOM 708 C C . ALA A 1 89 ? 23.134 -10.328 -17.579 1.00 93.75 89 ALA A C 1
ATOM 710 O O . ALA A 1 89 ? 22.240 -11.128 -17.879 1.00 93.75 89 ALA A O 1
ATOM 711 N N . ILE A 1 90 ? 23.002 -9.017 -17.775 1.00 96.19 90 ILE A N 1
ATOM 712 C CA . ILE A 1 90 ? 21.817 -8.448 -18.398 1.00 96.19 90 ILE A CA 1
ATOM 713 C C . ILE A 1 90 ? 21.807 -8.718 -19.906 1.00 96.19 90 ILE A C 1
ATOM 715 O O . ILE A 1 90 ? 22.816 -8.586 -20.591 1.00 96.19 90 ILE A O 1
ATOM 719 N N . ILE A 1 91 ? 20.646 -9.108 -20.418 1.00 96.81 91 ILE A N 1
ATOM 720 C CA . ILE A 1 91 ? 20.399 -9.320 -21.848 1.00 96.81 91 ILE A CA 1
ATOM 721 C C . ILE A 1 91 ? 19.786 -8.065 -22.471 1.00 96.81 91 ILE A C 1
ATOM 723 O O . ILE A 1 91 ? 20.065 -7.737 -23.621 1.00 96.81 91 ILE A O 1
ATOM 727 N N . GLY A 1 92 ? 18.957 -7.349 -21.714 1.00 96.50 92 GLY A N 1
ATOM 728 C CA . GLY A 1 92 ? 18.357 -6.105 -22.167 1.00 96.50 92 GLY A CA 1
ATOM 729 C C . GLY A 1 92 ? 17.674 -5.340 -21.045 1.00 96.50 92 GLY A C 1
ATOM 730 O O . GLY A 1 92 ? 17.413 -5.872 -19.964 1.00 96.50 92 GLY A O 1
ATOM 731 N N . VAL A 1 93 ? 17.349 -4.087 -21.338 1.00 96.50 93 VAL A N 1
ATOM 732 C CA . VAL A 1 93 ? 16.531 -3.222 -20.489 1.00 96.50 93 VAL A CA 1
ATOM 733 C C . VAL A 1 93 ? 15.399 -2.683 -21.352 1.00 96.50 93 VAL A C 1
ATOM 735 O O . VAL A 1 93 ? 15.617 -2.298 -22.499 1.00 96.50 93 VAL A O 1
ATOM 738 N N . SER A 1 94 ? 14.196 -2.612 -20.800 1.00 95.38 94 SER A N 1
ATOM 739 C CA . SER A 1 94 ? 13.105 -1.832 -21.379 1.00 95.38 94 SER A CA 1
ATOM 740 C C . SER A 1 94 ? 12.487 -0.924 -20.322 1.00 95.38 94 SER A C 1
ATOM 742 O O . SER A 1 94 ? 12.604 -1.166 -19.120 1.00 95.38 94 SER A O 1
ATOM 744 N N . SER A 1 95 ? 11.865 0.159 -20.776 1.00 93.25 95 SER A N 1
ATOM 745 C CA . SER A 1 95 ? 11.209 1.134 -19.912 1.00 93.25 95 SER A CA 1
ATOM 746 C C . SER A 1 95 ? 9.715 1.095 -20.186 1.00 93.25 95 SER A C 1
ATOM 748 O O . SER A 1 95 ? 9.273 1.386 -21.298 1.00 93.25 95 SER A O 1
ATOM 750 N N . LEU A 1 96 ? 8.949 0.726 -19.165 1.00 86.69 96 LEU A N 1
ATOM 751 C CA . LEU A 1 96 ? 7.517 0.972 -19.094 1.00 86.69 96 LEU A CA 1
ATOM 752 C C . LEU A 1 96 ? 7.311 2.215 -18.235 1.00 86.69 96 LEU A C 1
ATOM 754 O O . LEU A 1 96 ? 8.058 2.431 -17.290 1.00 86.69 96 LEU A O 1
ATOM 758 N N . ASP A 1 97 ? 6.274 3.009 -18.495 1.00 81.50 97 ASP A N 1
ATOM 759 C CA . ASP A 1 97 ? 6.042 4.323 -17.868 1.00 81.50 97 ASP A CA 1
ATOM 760 C C . ASP A 1 97 ? 6.318 4.452 -16.356 1.00 81.50 97 ASP A C 1
ATOM 762 O O . ASP A 1 97 ? 6.628 5.556 -15.896 1.00 81.50 97 ASP A O 1
ATOM 766 N N . TYR A 1 98 ? 6.177 3.359 -15.600 1.00 83.81 98 TYR A N 1
ATOM 767 C CA . TYR A 1 98 ? 6.360 3.280 -14.151 1.00 83.81 98 TYR A CA 1
ATOM 768 C C . TYR A 1 98 ? 7.417 2.260 -13.690 1.00 83.81 98 TYR A C 1
ATOM 770 O O . TYR A 1 98 ? 7.672 2.177 -12.489 1.00 83.81 98 TYR A O 1
ATOM 778 N N . PHE A 1 99 ? 8.012 1.478 -14.597 1.00 90.12 99 PHE A N 1
ATOM 779 C CA . PHE A 1 99 ? 8.909 0.368 -14.263 1.00 90.12 99 PHE A CA 1
ATOM 780 C C . PHE A 1 99 ? 10.073 0.262 -15.248 1.00 90.12 99 PHE A C 1
ATOM 782 O O . PHE A 1 99 ? 9.896 0.404 -16.455 1.00 90.12 99 PHE A O 1
ATOM 789 N N . LEU A 1 100 ? 11.254 -0.078 -14.737 1.00 94.88 100 LEU A N 1
ATOM 790 C CA . LEU A 1 100 ? 12.360 -0.543 -15.574 1.00 94.88 100 LEU A CA 1
ATOM 791 C C . LEU A 1 100 ? 12.354 -2.069 -15.595 1.00 94.88 100 LEU A C 1
ATOM 793 O O . LEU A 1 100 ? 12.528 -2.688 -14.549 1.00 94.88 100 LEU A O 1
ATOM 797 N N . VAL A 1 101 ? 12.163 -2.676 -16.760 1.00 96.69 101 VAL A N 1
ATOM 798 C CA . VAL A 1 101 ? 12.194 -4.133 -16.919 1.00 96.69 101 VAL A CA 1
ATOM 799 C C . VAL A 1 101 ? 13.592 -4.547 -17.358 1.00 96.69 101 VAL A C 1
ATOM 801 O O . VAL A 1 101 ? 14.048 -4.161 -18.433 1.00 96.69 101 VAL A O 1
ATOM 804 N N . PHE A 1 102 ? 14.267 -5.325 -16.519 1.00 97.31 102 PHE A N 1
ATOM 805 C CA . PHE A 1 102 ? 15.591 -5.875 -16.774 1.00 97.31 102 PHE A CA 1
ATOM 806 C C . PHE A 1 102 ? 15.462 -7.360 -17.136 1.00 97.31 102 PHE A C 1
ATOM 808 O O . PHE A 1 102 ? 14.947 -8.156 -16.343 1.00 97.31 102 PHE A O 1
ATOM 815 N N . TYR A 1 103 ? 15.960 -7.729 -18.314 1.00 97.56 103 TYR A N 1
ATOM 816 C CA . TYR A 1 103 ? 15.944 -9.098 -18.828 1.00 97.56 103 TYR A CA 1
ATOM 817 C C . TYR A 1 103 ? 17.286 -9.776 -18.557 1.00 97.56 103 TYR A C 1
ATOM 819 O O . TYR A 1 103 ? 18.335 -9.216 -18.877 1.00 97.56 103 TYR A O 1
ATOM 827 N N . PHE A 1 104 ? 17.268 -10.991 -18.011 1.00 96.88 104 PHE A N 1
ATOM 828 C CA . PHE A 1 104 ? 18.469 -11.767 -17.691 1.00 96.88 104 PHE A CA 1
ATOM 829 C C . PHE A 1 104 ? 18.412 -13.171 -18.282 1.00 96.88 104 PHE A C 1
ATOM 831 O O . PHE A 1 104 ? 17.344 -13.766 -18.375 1.00 96.88 104 PHE A O 1
ATOM 838 N N . GLY A 1 105 ? 19.577 -13.749 -18.586 1.00 95.50 105 GLY A N 1
ATOM 839 C CA . GLY A 1 105 ? 19.663 -15.190 -18.867 1.00 95.50 105 GLY A CA 1
ATOM 840 C C . GLY A 1 105 ? 19.431 -16.017 -17.601 1.00 95.50 105 GLY A C 1
ATOM 841 O O . GLY A 1 105 ? 18.780 -17.057 -17.622 1.00 95.50 105 GLY A O 1
ATOM 842 N N . SER A 1 106 ? 19.911 -15.497 -16.473 1.00 94.94 106 SER A N 1
ATOM 843 C CA . SER A 1 106 ? 19.686 -16.012 -15.126 1.00 94.94 106 SER A CA 1
ATOM 844 C C . SER A 1 106 ? 19.614 -14.838 -14.155 1.00 94.94 106 SER A C 1
ATOM 846 O O . SER A 1 106 ? 20.461 -13.945 -14.222 1.00 94.94 106 SER A O 1
ATOM 848 N N . LEU A 1 107 ? 18.630 -14.829 -13.252 1.00 92.50 107 LEU A N 1
ATOM 849 C CA . LEU A 1 107 ? 18.481 -13.746 -12.276 1.00 92.50 107 LEU A CA 1
ATOM 850 C C . LEU A 1 107 ? 19.743 -13.617 -11.401 1.00 92.50 107 LEU A C 1
ATOM 852 O O . LEU A 1 107 ? 20.296 -14.640 -10.990 1.00 92.50 107 LEU A O 1
ATOM 856 N N . PRO A 1 108 ? 20.191 -12.388 -11.079 1.00 91.69 108 PRO A N 1
ATOM 857 C CA . PRO A 1 108 ? 21.309 -12.196 -10.164 1.00 91.69 108 PRO A CA 1
ATOM 858 C C . PRO A 1 108 ? 20.951 -12.707 -8.756 1.00 91.69 108 PRO A C 1
ATOM 860 O O . PRO A 1 108 ? 19.767 -12.763 -8.402 1.00 91.69 108 PRO A O 1
ATOM 863 N N . PRO A 1 109 ? 21.940 -13.055 -7.914 1.00 89.38 109 PRO A N 1
ATOM 864 C CA . PRO A 1 109 ? 21.675 -13.404 -6.522 1.00 89.38 109 PRO A CA 1
ATOM 865 C C . PRO A 1 109 ? 21.018 -12.228 -5.781 1.00 89.38 109 PRO A C 1
ATOM 867 O O . PRO A 1 109 ? 21.336 -11.061 -6.015 1.00 89.38 109 PRO A O 1
ATOM 870 N N . LYS A 1 110 ? 20.069 -12.535 -4.891 1.00 86.69 110 LYS A N 1
ATOM 871 C CA . LYS A 1 110 ? 19.435 -11.554 -3.996 1.00 86.69 110 LYS A CA 1
ATOM 872 C C . LYS A 1 110 ? 20.450 -11.040 -2.949 1.00 86.69 110 LYS A C 1
ATOM 874 O O . LYS A 1 110 ? 21.377 -11.775 -2.613 1.00 86.69 110 LYS A O 1
ATOM 879 N N . PRO A 1 111 ? 20.251 -9.837 -2.370 1.00 88.50 111 PRO A N 1
ATOM 880 C CA . PRO A 1 111 ? 19.093 -8.954 -2.528 1.00 88.50 111 PRO A CA 1
ATOM 881 C C . PRO A 1 111 ? 19.177 -8.058 -3.769 1.00 88.50 111 PRO A C 1
ATOM 883 O O . PRO A 1 111 ? 20.218 -7.485 -4.072 1.00 88.50 111 PRO A O 1
ATOM 886 N N . TRP A 1 112 ? 18.047 -7.883 -4.455 1.00 90.88 112 TRP A N 1
ATOM 887 C CA . TRP A 1 112 ? 17.960 -6.962 -5.589 1.00 90.88 112 TRP A CA 1
ATOM 888 C C . TRP A 1 112 ? 17.692 -5.522 -5.136 1.00 90.88 112 TRP A C 1
ATOM 890 O O . TRP A 1 112 ? 17.052 -5.315 -4.095 1.00 90.88 112 TRP A O 1
ATOM 900 N N . PRO A 1 113 ? 18.124 -4.522 -5.924 1.00 91.00 113 PRO A N 1
ATOM 901 C CA . PRO A 1 113 ? 17.729 -3.139 -5.711 1.00 91.00 113 PRO A CA 1
ATOM 902 C C . PRO A 1 113 ? 16.208 -2.963 -5.738 1.00 91.00 113 PRO A C 1
ATOM 904 O O . PRO A 1 113 ? 15.520 -3.530 -6.585 1.00 91.00 113 PRO A O 1
ATOM 907 N N . SER A 1 114 ? 15.684 -2.143 -4.830 1.00 89.62 114 SER A N 1
ATOM 908 C CA . SER A 1 114 ? 14.278 -1.733 -4.806 1.00 89.62 114 SER A CA 1
ATOM 909 C C . SER A 1 114 ? 14.013 -0.504 -5.673 1.00 89.62 114 SER A C 1
ATOM 911 O O . SER A 1 114 ? 12.878 -0.311 -6.100 1.00 89.62 114 SER A O 1
ATOM 913 N N . ILE A 1 115 ? 15.037 0.317 -5.935 1.00 91.25 115 ILE A N 1
ATOM 914 C CA . ILE A 1 115 ? 14.955 1.535 -6.751 1.00 91.25 115 ILE A CA 1
ATOM 915 C C . ILE A 1 115 ? 16.225 1.676 -7.595 1.00 91.25 115 ILE A C 1
ATOM 917 O O . ILE A 1 115 ? 17.330 1.565 -7.065 1.00 91.25 115 ILE A O 1
ATOM 921 N N . ILE A 1 116 ? 16.066 1.968 -8.888 1.00 96.12 116 ILE A N 1
ATOM 922 C CA . ILE A 1 116 ? 17.145 2.302 -9.828 1.00 96.12 116 ILE A CA 1
ATOM 923 C C . ILE A 1 116 ? 16.746 3.582 -10.566 1.00 96.12 116 ILE A C 1
ATOM 925 O O . ILE A 1 116 ? 15.660 3.653 -11.140 1.00 96.12 116 ILE A O 1
ATOM 929 N N . ALA A 1 117 ? 17.590 4.617 -10.513 1.00 95.44 117 ALA A N 1
ATOM 930 C CA . ALA A 1 117 ? 17.321 5.919 -11.144 1.00 95.44 117 ALA A CA 1
ATOM 931 C C . ALA A 1 117 ? 15.953 6.532 -10.761 1.00 95.44 117 ALA A C 1
ATOM 933 O O . ALA A 1 117 ? 15.287 7.179 -11.570 1.00 95.44 117 ALA A O 1
ATOM 934 N N . GLY A 1 118 ? 15.509 6.307 -9.520 1.00 90.06 118 GLY A N 1
ATOM 935 C CA . GLY A 1 118 ? 14.235 6.816 -8.999 1.00 90.06 118 GLY A CA 1
ATOM 936 C C . GLY A 1 118 ? 12.988 6.012 -9.389 1.00 90.06 118 GLY A C 1
ATOM 937 O O . GLY A 1 118 ? 11.897 6.374 -8.950 1.00 90.06 118 GLY A O 1
ATOM 938 N N . ILE A 1 119 ? 13.131 4.930 -10.162 1.00 91.81 119 ILE A N 1
ATOM 939 C CA . ILE A 1 119 ? 12.037 4.049 -10.599 1.00 91.81 119 ILE A CA 1
ATOM 940 C C . ILE A 1 119 ? 12.217 2.638 -10.018 1.00 91.81 119 ILE A C 1
ATOM 942 O O . ILE A 1 119 ? 13.331 2.208 -9.718 1.00 91.81 119 ILE A O 1
ATOM 946 N N . GLN A 1 120 ? 11.111 1.916 -9.828 1.00 90.44 120 GLN A N 1
ATOM 947 C CA . GLN A 1 120 ? 11.129 0.530 -9.368 1.00 90.44 120 GLN A CA 1
ATOM 948 C C . GLN A 1 120 ? 11.555 -0.420 -10.508 1.00 90.44 120 GLN A C 1
ATOM 950 O O . GLN A 1 120 ? 10.924 -0.410 -11.570 1.00 90.44 120 GLN A O 1
ATOM 955 N N . PRO A 1 121 ? 12.594 -1.253 -10.314 1.00 95.50 121 PRO A N 1
ATOM 956 C CA . PRO A 1 121 ? 12.976 -2.262 -11.292 1.00 95.50 121 PRO A CA 1
ATOM 957 C C . PRO A 1 121 ? 12.082 -3.512 -11.204 1.00 95.50 121 PRO A C 1
ATOM 959 O O . PRO A 1 121 ? 11.579 -3.874 -10.138 1.00 95.50 121 PRO A O 1
ATOM 962 N N . TYR A 1 122 ? 11.933 -4.204 -12.328 1.00 94.81 122 TYR A N 1
ATOM 963 C CA . TYR A 1 122 ? 11.330 -5.525 -12.464 1.00 94.81 122 TYR A CA 1
ATOM 964 C C . TYR A 1 122 ? 12.334 -6.451 -13.159 1.00 94.81 122 TYR A C 1
ATOM 966 O O . TYR A 1 122 ? 12.781 -6.167 -14.267 1.00 94.81 122 TYR A O 1
ATOM 974 N N . PHE A 1 123 ? 12.718 -7.537 -12.491 1.00 95.25 123 PHE A N 1
ATOM 975 C CA . PHE A 1 123 ? 13.722 -8.485 -12.975 1.00 95.25 123 PHE A CA 1
ATOM 976 C C . PHE A 1 123 ? 13.020 -9.728 -13.527 1.00 95.25 123 PHE A C 1
ATOM 978 O O . PHE A 1 123 ? 12.256 -10.367 -12.801 1.00 95.25 123 PHE A O 1
ATOM 985 N N . THR A 1 124 ? 13.291 -10.092 -14.781 1.00 96.06 124 THR A N 1
ATOM 986 C CA . THR A 1 124 ? 12.685 -11.266 -15.427 1.00 96.06 124 THR A CA 1
ATOM 987 C C . THR A 1 124 ? 13.693 -12.039 -16.278 1.00 96.06 124 THR A C 1
ATOM 989 O O . THR A 1 124 ? 14.696 -11.493 -16.738 1.00 96.06 124 THR A O 1
ATOM 992 N N . THR A 1 125 ? 13.441 -13.334 -16.464 1.00 96.38 125 THR A N 1
ATOM 993 C CA . THR A 1 125 ? 14.190 -14.210 -17.386 1.00 96.38 125 THR A CA 1
ATOM 994 C C . THR A 1 125 ? 13.413 -14.527 -18.657 1.00 96.38 125 THR A C 1
ATOM 996 O O . THR A 1 125 ? 13.958 -15.105 -19.595 1.00 96.38 125 THR A O 1
ATOM 999 N N . ALA A 1 126 ? 12.132 -14.161 -18.713 1.00 94.25 126 ALA A N 1
ATOM 1000 C CA . ALA A 1 126 ? 11.301 -14.380 -19.881 1.00 94.25 126 ALA A CA 1
ATOM 1001 C C . ALA A 1 126 ? 11.479 -13.214 -20.865 1.00 94.25 126 ALA A C 1
ATOM 1003 O O . ALA A 1 126 ? 11.102 -12.086 -20.574 1.00 94.25 126 ALA A O 1
ATOM 1004 N N . LEU A 1 127 ? 12.027 -13.494 -22.052 1.00 91.62 127 LEU A N 1
ATOM 1005 C CA . LEU A 1 127 ? 12.246 -12.483 -23.103 1.00 91.62 127 LEU A CA 1
ATOM 1006 C C . LEU A 1 127 ? 10.950 -11.839 -23.622 1.00 91.62 127 LEU A C 1
ATOM 1008 O O . LEU A 1 127 ? 10.999 -10.752 -24.183 1.00 91.62 127 LEU A O 1
ATOM 1012 N N . ASN A 1 128 ? 9.810 -12.507 -23.426 1.00 90.75 128 ASN A N 1
ATOM 1013 C CA . ASN A 1 128 ? 8.484 -12.035 -23.836 1.00 90.75 128 ASN A CA 1
ATOM 1014 C C . ASN A 1 128 ? 7.643 -11.541 -22.646 1.00 90.75 128 ASN A C 1
ATOM 1016 O O . ASN A 1 128 ? 6.425 -11.428 -22.759 1.00 90.75 128 ASN A O 1
ATOM 1020 N N . ASP A 1 129 ? 8.255 -11.354 -21.476 1.00 89.25 129 ASP A N 1
ATOM 1021 C CA . ASP A 1 129 ? 7.578 -10.764 -20.329 1.00 89.25 129 ASP A CA 1
ATOM 1022 C C . ASP A 1 129 ? 7.672 -9.247 -20.444 1.00 89.25 129 ASP A C 1
ATOM 1024 O O . ASP A 1 129 ? 8.694 -8.652 -20.110 1.00 89.25 129 ASP A O 1
ATOM 1028 N N . ASP A 1 130 ? 6.583 -8.630 -20.903 1.00 86.00 130 ASP A N 1
ATOM 1029 C CA . ASP A 1 130 ? 6.451 -7.173 -21.002 1.00 86.00 130 ASP A CA 1
ATOM 1030 C C . ASP A 1 130 ? 6.548 -6.478 -19.635 1.00 86.00 130 ASP A C 1
ATOM 1032 O O . ASP A 1 130 ? 6.512 -5.255 -19.557 1.00 86.00 130 ASP A O 1
ATOM 1036 N N . GLY A 1 131 ? 6.661 -7.235 -18.544 1.00 88.62 131 GLY A N 1
ATOM 1037 C CA . GLY A 1 131 ? 6.699 -6.733 -17.193 1.00 88.62 131 GLY A CA 1
ATOM 1038 C C . GLY A 1 131 ? 5.304 -6.498 -16.624 1.00 88.62 131 GLY A C 1
ATOM 1039 O O . GLY A 1 131 ? 4.281 -6.873 -17.207 1.00 88.62 131 GLY A O 1
ATOM 1040 N N . PRO A 1 132 ? 5.222 -5.881 -15.436 1.00 84.44 132 PRO A N 1
ATOM 1041 C CA . PRO A 1 132 ? 3.943 -5.536 -14.846 1.00 84.44 132 PRO A CA 1
ATOM 1042 C C . PRO A 1 132 ? 3.203 -4.574 -15.779 1.00 84.44 132 PRO A C 1
ATOM 1044 O O . PRO A 1 132 ? 3.610 -3.424 -15.944 1.00 84.44 132 PRO A O 1
ATOM 1047 N N . THR A 1 133 ? 2.092 -5.034 -16.359 1.00 75.44 133 THR A N 1
ATOM 1048 C CA . THR A 1 133 ? 1.225 -4.184 -17.174 1.00 75.44 133 THR A CA 1
ATOM 1049 C C . THR A 1 133 ? 0.768 -3.012 -16.305 1.00 75.44 133 THR A C 1
ATOM 1051 O O . THR A 1 133 ? 0.082 -3.241 -15.296 1.00 75.44 133 THR A O 1
ATOM 1054 N N . PRO A 1 134 ? 1.154 -1.762 -16.629 1.00 66.19 134 PRO A N 1
ATOM 1055 C CA . PRO A 1 134 ? 0.655 -0.628 -15.881 1.00 66.19 134 PRO A CA 1
ATOM 1056 C C . PRO A 1 134 ? -0.871 -0.614 -16.004 1.00 66.19 134 PRO A C 1
ATOM 1058 O O . PRO A 1 134 ? -1.414 -1.105 -17.002 1.00 66.19 134 PRO A O 1
ATOM 1061 N N . PRO A 1 135 ? -1.586 -0.072 -15.008 1.00 54.53 135 PRO A N 1
ATOM 1062 C CA . PRO A 1 135 ? -3.010 0.177 -15.142 1.00 54.53 135 PRO A CA 1
ATOM 1063 C C . PRO A 1 135 ? -3.290 0.791 -16.509 1.00 54.53 135 PRO A C 1
ATOM 1065 O O . PRO A 1 135 ? -2.701 1.817 -16.852 1.00 54.53 135 PRO A O 1
ATOM 1068 N N . ILE A 1 136 ? -4.133 0.137 -17.309 1.00 56.03 136 ILE A N 1
ATOM 1069 C CA . ILE A 1 136 ? -4.499 0.648 -18.624 1.00 56.03 136 ILE A CA 1
ATOM 1070 C C . ILE A 1 136 ? -5.145 2.013 -18.381 1.00 56.03 136 ILE A C 1
ATOM 1072 O O . ILE A 1 136 ? -6.297 2.083 -17.953 1.00 56.03 136 ILE A O 1
ATOM 1076 N N . ASN A 1 137 ? -4.406 3.091 -18.656 1.00 46.66 137 ASN A N 1
ATOM 1077 C CA . ASN A 1 137 ? -4.906 4.460 -18.617 1.00 46.66 137 ASN A CA 1
ATOM 1078 C C . ASN A 1 137 ? -5.778 4.689 -19.859 1.00 46.66 137 ASN A C 1
ATOM 1080 O O . ASN A 1 137 ? -5.486 5.485 -20.748 1.00 46.66 137 ASN A O 1
ATOM 1084 N N . ARG A 1 138 ? -6.846 3.897 -19.985 1.00 43.88 138 ARG A N 1
ATOM 1085 C CA . ARG A 1 138 ? -7.947 4.254 -20.864 1.00 43.88 138 ARG A CA 1
ATOM 1086 C C . ARG A 1 138 ? -8.618 5.410 -20.157 1.00 43.88 138 ARG A C 1
ATOM 1088 O O . ARG A 1 138 ? -9.225 5.190 -19.114 1.00 43.88 138 ARG A O 1
ATOM 1095 N N . ALA A 1 139 ? -8.530 6.604 -20.745 1.00 41.12 139 ALA A N 1
ATOM 1096 C CA . ALA A 1 139 ? -9.442 7.690 -20.420 1.00 41.12 139 ALA A CA 1
ATOM 1097 C C . ALA A 1 139 ? -10.843 7.077 -20.372 1.00 41.12 139 ALA A C 1
ATOM 1099 O O . ALA A 1 139 ? -11.357 6.614 -21.399 1.00 41.12 139 ALA A O 1
ATOM 1100 N N . SER A 1 140 ? -11.398 6.952 -19.170 1.00 36.88 140 SER A N 1
ATOM 1101 C CA . SER A 1 140 ? -12.674 6.302 -18.947 1.00 36.88 140 SER A CA 1
ATOM 1102 C C . SER A 1 140 ? -13.727 7.175 -19.610 1.00 36.88 140 SER A C 1
ATOM 1104 O O . SER A 1 140 ? -14.279 8.092 -19.014 1.00 36.88 140 SER A O 1
ATOM 1106 N N . LYS A 1 141 ? -14.020 6.911 -20.886 1.00 38.44 141 LYS A N 1
ATOM 1107 C CA . LYS A 1 141 ? -15.188 7.463 -21.578 1.00 38.44 141 LYS A CA 1
ATOM 1108 C C . LYS A 1 141 ? -16.453 6.738 -21.114 1.00 38.44 141 LYS A C 1
ATOM 1110 O O . LYS A 1 141 ? -17.327 6.445 -21.930 1.00 38.44 141 LYS A O 1
ATOM 1115 N N . SER A 1 142 ? -16.561 6.425 -19.823 1.00 31.30 142 SER A N 1
ATOM 1116 C CA . SER A 1 142 ? -17.800 5.979 -19.202 1.00 31.30 142 SER A CA 1
ATOM 1117 C C . SER A 1 142 ? -18.774 7.157 -19.223 1.00 31.30 142 SER A C 1
ATOM 1119 O O . SER A 1 142 ? -18.937 7.908 -18.270 1.00 31.30 142 SER A O 1
ATOM 1121 N N . ARG A 1 143 ? -19.448 7.342 -20.363 1.00 36.22 143 ARG A N 1
ATOM 1122 C CA . ARG A 1 143 ? -20.711 8.074 -20.410 1.00 36.22 143 ARG A CA 1
ATOM 1123 C C . ARG A 1 143 ? -21.749 7.182 -19.745 1.00 36.22 143 ARG A C 1
ATOM 1125 O O . ARG A 1 143 ? -22.384 6.370 -20.414 1.00 36.22 143 ARG A O 1
ATOM 1132 N N . LEU A 1 144 ? -21.882 7.327 -18.430 1.00 30.81 144 LEU A N 1
ATOM 1133 C CA . LEU A 1 144 ? -22.968 6.740 -17.660 1.00 30.81 144 LEU A CA 1
ATOM 1134 C C . LEU A 1 144 ? -24.288 7.305 -18.213 1.00 30.81 144 LEU A C 1
ATOM 1136 O O . LEU A 1 144 ? -24.661 8.445 -17.946 1.00 30.81 144 LEU A O 1
ATOM 1140 N N . ARG A 1 145 ? -24.972 6.541 -19.067 1.00 36.12 145 ARG A N 1
ATOM 1141 C CA . ARG A 1 145 ? -26.369 6.807 -19.409 1.00 36.12 145 ARG A CA 1
ATOM 1142 C C . ARG A 1 145 ? -27.206 5.972 -18.460 1.00 36.12 145 ARG A C 1
ATOM 1144 O O . ARG A 1 145 ? -27.351 4.774 -18.666 1.00 36.12 145 ARG A O 1
ATOM 1151 N N . ILE A 1 146 ? -27.724 6.617 -17.421 1.00 31.00 146 ILE A N 1
ATOM 1152 C CA . ILE A 1 146 ? -28.727 6.026 -16.538 1.00 31.00 146 ILE A CA 1
ATOM 1153 C C . ILE A 1 146 ? -29.981 5.805 -17.394 1.00 31.00 146 ILE A C 1
ATOM 1155 O O . ILE A 1 146 ? -30.653 6.761 -17.783 1.00 31.00 146 ILE A O 1
ATOM 1159 N N . SER A 1 147 ? -30.265 4.555 -17.762 1.00 35.56 147 SER A N 1
ATOM 1160 C CA . SER A 1 147 ? -31.564 4.192 -18.320 1.00 35.56 147 SER A CA 1
ATOM 1161 C C . SER A 1 147 ? -32.568 4.170 -17.179 1.00 35.56 147 SER A C 1
ATOM 1163 O O . SER A 1 147 ? -32.409 3.387 -16.246 1.00 35.56 147 SER A O 1
ATOM 1165 N N . ALA A 1 148 ? -33.593 5.019 -17.250 1.00 36.66 148 ALA A N 1
ATOM 1166 C CA . ALA A 1 148 ? -34.733 4.930 -16.352 1.00 36.66 148 ALA A CA 1
ATOM 1167 C C . ALA A 1 148 ? -35.366 3.539 -16.503 1.00 36.66 148 ALA A C 1
ATOM 1169 O O . ALA A 1 148 ? -35.911 3.213 -17.562 1.00 36.66 148 ALA A O 1
ATOM 1170 N N . GLU A 1 149 ? -35.253 2.709 -15.468 1.00 38.88 149 GLU A N 1
ATOM 1171 C CA . GLU A 1 149 ? -35.974 1.448 -15.410 1.00 38.88 149 GLU A CA 1
ATOM 1172 C C . GLU A 1 149 ? -37.478 1.716 -15.499 1.00 38.88 149 GLU A C 1
ATOM 1174 O O . GLU A 1 149 ? -38.050 2.571 -14.817 1.00 38.88 149 GLU A O 1
ATOM 1179 N N . ARG A 1 150 ? -38.110 0.979 -16.413 1.00 42.88 150 ARG A N 1
ATOM 1180 C CA . ARG A 1 150 ? -39.557 0.913 -16.576 1.00 42.88 150 ARG A CA 1
ATOM 1181 C C . ARG A 1 150 ? -40.165 0.318 -15.310 1.00 42.88 150 ARG A C 1
ATOM 1183 O O . ARG A 1 150 ? -40.109 -0.892 -15.127 1.00 42.88 150 ARG A O 1
ATOM 1190 N N . ASN A 1 151 ? -40.854 1.138 -14.526 1.00 35.53 151 ASN A N 1
ATOM 1191 C CA . ASN A 1 151 ? -41.886 0.632 -13.628 1.00 35.53 151 ASN A CA 1
ATOM 1192 C C . ASN A 1 151 ? -43.173 0.357 -14.426 1.00 35.53 151 ASN A C 1
ATOM 1194 O O . ASN A 1 151 ? -43.677 1.263 -15.100 1.00 35.53 151 ASN A O 1
ATOM 1198 N N . PRO A 1 152 ? -43.740 -0.862 -14.371 1.00 50.25 152 PRO A N 1
ATOM 1199 C CA . PRO A 1 152 ? -45.021 -1.159 -14.975 1.00 50.25 152 PRO A CA 1
ATOM 1200 C C . PRO A 1 152 ? -46.125 -0.852 -13.960 1.00 50.25 152 PRO A C 1
ATOM 1202 O O . PRO A 1 152 ? -46.558 -1.733 -13.229 1.00 50.25 152 PRO A O 1
ATOM 1205 N N . CYS A 1 153 ? -46.630 0.381 -13.924 1.00 36.16 153 CYS A N 1
ATOM 1206 C CA . CYS A 1 153 ? -48.024 0.570 -13.529 1.00 36.16 153 CYS A CA 1
ATOM 1207 C C . CYS A 1 153 ? -48.639 1.845 -14.106 1.00 36.16 153 CYS A C 1
ATOM 1209 O O . CYS A 1 153 ? -47.982 2.845 -14.376 1.00 36.16 153 CYS A O 1
ATOM 1211 N N . LYS A 1 154 ? -49.928 1.714 -14.381 1.00 41.28 154 LYS A N 1
ATOM 1212 C CA . LYS A 1 154 ? -50.759 2.490 -15.293 1.00 41.28 154 LYS A CA 1
ATOM 1213 C C . LYS A 1 154 ? -51.046 3.925 -14.813 1.00 41.28 154 LYS A C 1
ATOM 1215 O O . LYS A 1 154 ? -51.433 4.140 -13.675 1.00 41.28 154 LYS A O 1
ATOM 1220 N N . THR A 1 155 ? -50.976 4.841 -15.782 1.00 46.66 155 THR A N 1
ATOM 1221 C CA . THR A 1 155 ? -51.866 6.000 -16.001 1.00 46.66 155 THR A CA 1
ATOM 1222 C C . THR A 1 155 ? -51.917 7.111 -14.943 1.00 46.66 155 THR A C 1
ATOM 1224 O O . THR A 1 155 ? -52.701 7.044 -14.009 1.00 46.66 155 THR A O 1
ATOM 1227 N N . LEU A 1 156 ? -51.243 8.236 -15.220 1.00 41.34 156 LEU A N 1
ATOM 1228 C CA . LEU A 1 156 ? -51.883 9.553 -15.401 1.00 41.34 156 LEU A CA 1
ATOM 1229 C C . LEU A 1 156 ? -50.848 10.588 -15.869 1.00 41.34 156 LEU A C 1
ATOM 1231 O O . LEU A 1 156 ? -49.752 10.707 -15.331 1.00 41.34 156 LEU A O 1
ATOM 1235 N N . ARG A 1 157 ? -51.198 11.310 -16.938 1.00 47.72 157 ARG A N 1
ATOM 1236 C CA . ARG A 1 157 ? -50.395 12.388 -17.524 1.00 47.72 157 ARG A CA 1
ATOM 1237 C C . ARG A 1 157 ? -50.360 13.584 -16.570 1.00 47.72 157 ARG A C 1
ATOM 1239 O O . ARG A 1 157 ? -51.341 14.313 -16.486 1.00 47.72 157 ARG A O 1
ATOM 1246 N N . SER A 1 158 ? -49.198 13.874 -16.000 1.00 39.28 158 SER A N 1
ATOM 1247 C CA . SER A 1 158 ? -48.842 15.230 -15.577 1.00 39.28 158 SER A CA 1
ATOM 1248 C C . SER A 1 158 ? -47.401 15.527 -15.979 1.00 39.28 158 SER A C 1
ATOM 1250 O O . SER A 1 158 ? -46.476 14.786 -15.651 1.00 39.28 158 SER A O 1
ATOM 1252 N N . LYS A 1 159 ? -47.219 16.605 -16.749 1.00 45.06 159 LYS A N 1
ATOM 1253 C CA . LYS A 1 159 ? -45.910 17.143 -17.127 1.00 45.06 159 LYS A CA 1
ATOM 1254 C C . LYS A 1 159 ? -45.199 17.634 -15.863 1.00 45.06 159 LYS A C 1
ATOM 1256 O O . LYS A 1 159 ? -45.541 18.698 -15.364 1.00 45.06 159 LYS A O 1
ATOM 1261 N N . CYS A 1 160 ? -44.189 16.902 -15.408 1.00 33.97 160 CYS A N 1
ATOM 1262 C CA . CYS A 1 160 ? -43.188 17.413 -14.477 1.00 33.97 160 CYS A CA 1
ATOM 1263 C C . CYS A 1 160 ? -41.840 17.459 -15.203 1.00 33.97 160 CYS A C 1
ATOM 1265 O O . CYS A 1 160 ? -41.281 16.425 -15.565 1.00 33.97 160 CYS A O 1
ATOM 1267 N N . GLN A 1 161 ? -41.331 18.670 -15.441 1.00 39.03 161 GLN A N 1
ATOM 1268 C CA . GLN A 1 161 ? -39.922 18.902 -15.748 1.00 39.03 161 GLN A CA 1
ATOM 1269 C C . GLN A 1 161 ? -39.117 18.576 -14.484 1.00 39.03 161 GLN A C 1
ATOM 1271 O O . GLN A 1 161 ? -38.971 19.411 -13.597 1.00 39.03 161 GLN A O 1
ATOM 1276 N N . ALA A 1 162 ? -38.632 17.341 -14.378 1.00 35.62 162 ALA A N 1
ATOM 1277 C CA . ALA A 1 162 ? -37.662 16.969 -13.360 1.00 35.62 162 ALA A CA 1
ATOM 1278 C C . ALA A 1 162 ? -36.270 17.404 -13.839 1.00 35.62 162 ALA A C 1
ATOM 1280 O O . ALA A 1 162 ? -35.690 16.809 -14.747 1.00 35.62 162 ALA A O 1
ATOM 1281 N N . SER A 1 163 ? -35.760 18.482 -13.246 1.00 37.25 163 SER A N 1
ATOM 1282 C CA . SER A 1 163 ? -34.350 18.855 -13.321 1.00 37.25 163 SER A CA 1
ATOM 1283 C C . SER A 1 163 ? -33.532 17.754 -12.646 1.00 37.25 163 SER A C 1
ATOM 1285 O O . SER A 1 163 ? -33.688 17.510 -11.448 1.00 37.25 163 SER A O 1
ATOM 1287 N N . ALA A 1 164 ? -32.708 17.051 -13.423 1.00 36.84 164 ALA A N 1
ATOM 1288 C CA . ALA A 1 164 ? -31.789 16.040 -12.924 1.00 36.84 164 ALA A CA 1
ATOM 1289 C C . ALA A 1 164 ? -30.717 16.721 -12.059 1.00 36.84 164 ALA A C 1
ATOM 1291 O O . ALA A 1 164 ? -29.705 17.206 -12.563 1.00 36.84 164 ALA A O 1
ATOM 1292 N N . ARG A 1 165 ? -30.956 16.789 -10.747 1.00 34.91 165 ARG A N 1
ATOM 1293 C CA . ARG A 1 165 ? -29.906 17.101 -9.778 1.00 34.91 165 ARG A CA 1
ATOM 1294 C C . ARG A 1 165 ? -28.980 15.888 -9.719 1.00 34.91 165 ARG A C 1
ATOM 1296 O O . ARG A 1 165 ? -29.400 14.818 -9.290 1.00 34.91 165 ARG A O 1
ATOM 1303 N N . MET A 1 166 ? -27.746 16.056 -10.194 1.00 31.97 166 MET A N 1
ATOM 1304 C CA . MET A 1 166 ? -26.640 15.166 -9.828 1.00 31.97 166 MET A CA 1
ATOM 1305 C C . MET A 1 166 ? -26.628 15.036 -8.294 1.00 31.97 166 MET A C 1
ATOM 1307 O O . MET A 1 166 ? -26.880 16.051 -7.633 1.00 31.97 166 MET A O 1
ATOM 1311 N N . PRO A 1 167 ? -26.357 13.852 -7.717 1.00 41.78 167 PRO A N 1
ATOM 1312 C CA . PRO A 1 167 ? -26.094 13.762 -6.287 1.00 41.78 167 PRO A CA 1
ATOM 1313 C C . PRO A 1 167 ? -24.977 14.756 -5.954 1.00 41.78 167 PRO A C 1
ATOM 1315 O O . PRO A 1 167 ? -23.917 14.758 -6.580 1.00 41.78 167 PRO A O 1
ATOM 1318 N N . THR A 1 168 ? -25.274 15.694 -5.058 1.00 48.88 168 THR A N 1
ATOM 1319 C CA . THR A 1 168 ? -24.309 16.676 -4.570 1.00 48.88 168 THR A CA 1
ATOM 1320 C C . THR A 1 168 ? -23.149 15.930 -3.931 1.00 48.88 168 THR A C 1
ATOM 1322 O O . THR A 1 168 ? -23.373 15.059 -3.095 1.00 48.88 168 THR A O 1
ATOM 1325 N N . ARG A 1 169 ? -21.923 16.268 -4.346 1.00 53.50 169 ARG A N 1
ATOM 1326 C CA . ARG A 1 169 ? -20.686 15.792 -3.720 1.00 53.50 169 ARG A CA 1
ATOM 1327 C C . ARG A 1 169 ? -20.801 15.990 -2.201 1.00 53.50 169 ARG A C 1
ATOM 1329 O O . ARG A 1 169 ? -21.140 17.111 -1.808 1.00 53.50 169 ARG A O 1
ATOM 1336 N N . PRO A 1 170 ? -20.553 14.954 -1.380 1.00 54.69 170 PRO A N 1
ATOM 1337 C CA . PRO A 1 170 ? -20.565 15.106 0.069 1.00 54.69 170 PRO A CA 1
ATOM 1338 C C . PRO A 1 170 ? -19.593 16.216 0.467 1.00 54.69 170 PRO A C 1
ATOM 1340 O O . PRO A 1 170 ? -18.489 16.316 -0.082 1.00 54.69 170 PRO A O 1
ATOM 1343 N N . TYR A 1 171 ? -20.023 17.106 1.358 1.00 58.03 171 TYR A N 1
ATOM 1344 C CA . TYR A 1 171 ? -19.167 18.211 1.781 1.00 58.03 171 TYR A CA 1
ATOM 1345 C C . TYR A 1 171 ? -18.048 17.631 2.663 1.00 58.03 171 TYR A C 1
ATOM 1347 O O . TYR A 1 171 ? -18.352 16.836 3.547 1.00 58.03 171 TYR A O 1
ATOM 1355 N N . PRO A 1 172 ? -16.766 18.018 2.504 1.00 52.91 172 PRO A N 1
ATOM 1356 C CA . PRO A 1 172 ? -15.669 17.477 3.323 1.00 52.91 172 PRO A CA 1
ATOM 1357 C C . PRO A 1 172 ? -15.884 17.599 4.843 1.00 52.91 172 PRO A C 1
ATOM 1359 O O . PRO A 1 172 ? -15.318 16.828 5.612 1.00 52.91 172 PRO A O 1
ATOM 1362 N N . ALA A 1 173 ? -16.719 18.552 5.268 1.00 55.34 173 ALA A N 1
ATOM 1363 C CA . ALA A 1 173 ? -17.110 18.758 6.660 1.00 55.34 173 ALA A CA 1
ATOM 1364 C C . ALA A 1 173 ? -18.075 17.688 7.212 1.00 55.34 173 ALA A C 1
ATOM 1366 O O . ALA A 1 173 ? -18.245 17.607 8.421 1.00 55.34 173 ALA A O 1
ATOM 1367 N N . GLU A 1 174 ? -18.710 16.880 6.359 1.00 57.28 174 GLU A N 1
ATOM 1368 C CA . GLU A 1 174 ? -19.698 15.876 6.780 1.00 57.28 174 GLU A CA 1
ATOM 1369 C C . GLU A 1 174 ? -19.043 14.587 7.307 1.00 57.28 174 GLU A C 1
ATOM 1371 O O . GLU A 1 174 ? -19.678 13.855 8.059 1.00 57.28 174 GLU A O 1
ATOM 1376 N N . PHE A 1 175 ? -17.777 14.317 6.954 1.00 55.44 175 PHE A N 1
ATOM 1377 C CA . PHE A 1 175 ? -17.120 13.024 7.212 1.00 55.44 175 PHE A CA 1
ATOM 1378 C C . PHE A 1 175 ? -15.658 13.143 7.677 1.00 55.44 175 PHE A C 1
ATOM 1380 O O . PHE A 1 175 ? -14.858 12.222 7.473 1.00 55.44 175 PHE A O 1
ATOM 1387 N N . SER A 1 176 ? -15.248 14.276 8.255 1.00 59.41 176 SER A N 1
ATOM 1388 C CA . SER A 1 176 ? -13.884 14.398 8.773 1.00 59.41 176 SER A CA 1
ATOM 1389 C C . SER A 1 176 ? -13.704 13.535 10.025 1.00 59.41 176 SER A C 1
ATOM 1391 O O . SER A 1 176 ? -14.548 13.497 10.919 1.00 59.41 176 SER A O 1
ATOM 1393 N N . ALA A 1 177 ? -12.573 12.827 10.098 1.00 64.81 177 ALA A N 1
ATOM 1394 C CA . ALA A 1 177 ? -12.137 12.243 11.357 1.00 64.81 177 ALA A CA 1
ATOM 1395 C C . ALA A 1 177 ? -12.011 13.382 12.373 1.00 64.81 177 ALA A C 1
ATOM 1397 O O . ALA A 1 177 ? -11.356 14.385 12.081 1.00 64.81 177 ALA A O 1
ATOM 1398 N N . GLN A 1 178 ? -12.636 13.236 13.538 1.00 69.81 178 GLN A N 1
ATOM 1399 C CA . GLN A 1 178 ? -12.561 14.248 14.580 1.00 69.81 178 GLN A CA 1
ATOM 1400 C C . GLN A 1 178 ? -11.105 14.379 15.025 1.00 69.81 178 GLN A C 1
ATOM 1402 O O . GLN A 1 178 ? -10.510 13.438 15.556 1.00 69.81 178 GLN A O 1
ATOM 1407 N N . ARG A 1 179 ? -10.518 15.542 14.757 1.00 76.44 179 ARG A N 1
ATOM 1408 C CA . ARG A 1 179 ? -9.132 15.837 15.095 1.00 76.44 179 ARG A CA 1
ATOM 1409 C C . ARG A 1 179 ? -9.052 17.096 15.918 1.00 76.44 179 ARG A C 1
ATOM 1411 O O . ARG A 1 179 ? -9.812 18.037 15.716 1.00 76.44 179 ARG A O 1
ATOM 1418 N N . ILE A 1 180 ? -8.077 17.116 16.817 1.00 83.38 180 ILE A N 1
ATOM 1419 C CA . ILE A 1 180 ? -7.695 18.326 17.541 1.00 83.38 180 ILE A CA 1
ATOM 1420 C C . ILE A 1 180 ? -7.140 19.353 16.546 1.00 83.38 180 ILE A C 1
ATOM 1422 O O . ILE A 1 180 ? -7.365 20.552 16.714 1.00 83.38 180 ILE A O 1
ATOM 1426 N N . ARG A 1 181 ? -6.433 18.895 15.501 1.00 85.06 181 ARG A N 1
ATOM 1427 C CA . ARG A 1 181 ? -5.951 19.745 14.407 1.00 85.06 181 ARG A CA 1
ATOM 1428 C C . ARG A 1 181 ? -6.096 19.047 13.063 1.00 85.06 181 ARG A C 1
ATOM 1430 O O . ARG A 1 181 ? -5.775 17.866 12.917 1.00 85.06 181 ARG A O 1
ATOM 1437 N N . ASP A 1 182 ? -6.533 19.804 12.068 1.00 83.56 182 ASP A N 1
ATOM 1438 C CA . ASP A 1 182 ? -6.500 19.343 10.688 1.00 83.56 182 ASP A CA 1
ATOM 1439 C C . ASP A 1 182 ? -5.058 19.372 10.177 1.00 83.56 182 ASP A C 1
ATOM 1441 O O . ASP A 1 182 ? -4.383 20.399 10.308 1.00 83.56 182 ASP A O 1
ATOM 1445 N N . PRO A 1 183 ? -4.552 18.267 9.605 1.00 85.38 183 PRO A N 1
ATOM 1446 C CA . PRO A 1 183 ? -3.235 18.285 9.005 1.00 85.38 183 PRO A CA 1
ATOM 1447 C C . PRO A 1 183 ? -3.239 19.172 7.760 1.00 85.38 183 PRO A C 1
ATOM 1449 O O . PRO A 1 183 ? -4.169 19.155 6.950 1.00 85.38 183 PRO A O 1
ATOM 1452 N N . THR A 1 184 ? -2.158 19.920 7.599 1.00 83.19 184 THR A N 1
ATOM 1453 C CA . THR A 1 184 ? -1.836 20.675 6.388 1.00 83.19 184 THR A CA 1
ATOM 1454 C C . THR A 1 184 ? -0.656 20.000 5.693 1.00 83.19 184 THR A C 1
ATOM 1456 O O . THR A 1 184 ? -0.030 19.100 6.249 1.00 83.19 184 THR A O 1
ATOM 1459 N N . GLY A 1 185 ? -0.319 20.410 4.467 1.00 76.81 185 GLY A N 1
ATOM 1460 C CA . GLY A 1 185 ? 0.768 19.775 3.702 1.00 76.81 185 GLY A CA 1
ATOM 1461 C C . GLY A 1 185 ? 2.131 19.758 4.419 1.00 76.81 185 GLY A C 1
ATOM 1462 O O . GLY A 1 185 ? 2.994 18.952 4.083 1.00 76.81 185 GLY A O 1
ATOM 1463 N N . ASP A 1 186 ? 2.315 20.628 5.410 1.00 84.19 186 ASP A N 1
ATOM 1464 C CA . ASP A 1 186 ? 3.493 20.773 6.262 1.00 84.19 186 ASP A CA 1
ATOM 1465 C C . ASP A 1 186 ? 3.276 20.342 7.726 1.00 84.19 186 ASP A C 1
ATOM 1467 O O . ASP A 1 186 ? 4.251 20.078 8.435 1.00 84.19 186 ASP A O 1
ATOM 1471 N N . ILE A 1 187 ? 2.027 20.232 8.189 1.00 87.25 187 ILE A N 1
ATOM 1472 C CA . ILE A 1 187 ? 1.691 19.914 9.581 1.00 87.25 187 ILE A CA 1
ATOM 1473 C C . ILE A 1 187 ? 0.984 18.564 9.628 1.00 87.25 187 ILE A C 1
ATOM 1475 O O . ILE A 1 187 ? -0.155 18.424 9.199 1.00 87.25 187 ILE A O 1
ATOM 1479 N N . MET A 1 188 ? 1.652 17.569 10.209 1.00 90.88 188 MET A N 1
ATOM 1480 C CA . MET A 1 188 ? 1.024 16.287 10.530 1.00 90.88 188 MET A CA 1
ATOM 1481 C C . MET A 1 188 ? 0.240 16.389 11.834 1.00 90.88 188 MET A C 1
ATOM 1483 O O . MET A 1 188 ? 0.730 16.972 12.804 1.00 90.88 188 MET A O 1
ATOM 1487 N N . GLU A 1 189 ? -0.918 15.737 11.893 1.00 90.25 189 GLU A N 1
ATOM 1488 C CA . GLU A 1 189 ? -1.693 15.658 13.125 1.00 90.25 189 GLU A CA 1
ATOM 1489 C C . GLU A 1 189 ? -1.103 14.593 14.055 1.00 90.25 189 GLU A C 1
ATOM 1491 O O . GLU A 1 189 ? -1.173 13.391 13.793 1.00 90.25 189 GLU A O 1
ATOM 1496 N N . ASN A 1 190 ? -0.492 15.044 15.146 1.00 93.50 190 ASN A N 1
ATOM 1497 C CA . ASN A 1 190 ? 0.205 14.203 16.114 1.00 93.50 190 ASN A CA 1
ATOM 1498 C C . ASN A 1 190 ? -0.230 14.489 17.556 1.00 93.50 190 ASN A C 1
ATOM 1500 O O . ASN A 1 190 ? 0.567 14.278 18.470 1.00 93.50 190 ASN A O 1
ATOM 1504 N N . SER A 1 191 ? -1.441 15.006 17.762 1.00 93.31 191 SER A N 1
ATOM 1505 C CA . SER A 1 191 ? -1.973 15.205 19.109 1.00 93.31 191 SER A CA 1
ATOM 1506 C C . SER A 1 191 ? -2.136 13.872 19.839 1.00 93.31 191 SER A C 1
ATOM 1508 O O . SER A 1 191 ? -2.289 12.820 19.213 1.00 93.31 191 SER A O 1
ATOM 1510 N N . GLU A 1 192 ? -2.088 13.930 21.168 1.00 92.25 192 GLU A N 1
ATOM 1511 C CA . GLU A 1 192 ? -2.377 12.792 22.035 1.00 92.25 192 GLU A CA 1
ATOM 1512 C C . GLU A 1 192 ? -3.879 12.761 22.351 1.00 92.25 192 GLU A C 1
ATOM 1514 O O . GLU A 1 192 ? -4.443 13.746 22.823 1.00 92.25 192 GLU A O 1
ATOM 1519 N N . TYR A 1 193 ? -4.524 11.639 22.058 1.00 89.19 193 TYR A N 1
ATOM 1520 C CA . TYR A 1 193 ? -5.945 11.389 22.237 1.00 89.19 193 TYR A CA 1
ATOM 1521 C C . TYR A 1 193 ? -6.124 10.398 23.374 1.00 89.19 193 TYR A C 1
ATOM 1523 O O . TYR A 1 193 ? -5.407 9.402 23.443 1.00 89.19 193 TYR A O 1
ATOM 1531 N N . GLU A 1 194 ? -7.109 10.630 24.235 1.00 87.69 194 GLU A N 1
ATOM 1532 C CA . GLU A 1 194 ? -7.444 9.686 25.299 1.00 87.69 194 GLU A CA 1
ATOM 1533 C C . GLU A 1 194 ? -8.003 8.382 24.716 1.00 87.69 194 GLU A C 1
ATOM 1535 O O . GLU A 1 194 ? -7.486 7.307 25.025 1.00 87.69 194 GLU A O 1
ATOM 1540 N N . LEU A 1 195 ? -8.960 8.504 23.792 1.00 84.31 195 LEU A N 1
ATOM 1541 C CA . LEU A 1 195 ? -9.579 7.416 23.038 1.00 84.31 195 LEU A CA 1
ATOM 1542 C C . LEU A 1 195 ? -9.061 7.418 21.596 1.00 84.31 195 LEU A C 1
ATOM 1544 O O . LEU A 1 195 ? -9.033 8.459 20.942 1.00 84.31 195 LEU A O 1
ATOM 1548 N N . LEU A 1 196 ? -8.640 6.259 21.086 1.00 84.19 196 LEU A N 1
ATOM 1549 C CA . LEU A 1 196 ? -8.161 6.161 19.708 1.00 84.19 196 LEU A CA 1
ATOM 1550 C C . LEU A 1 196 ? -9.311 5.978 18.729 1.00 84.19 196 LEU A C 1
ATOM 1552 O O . LEU A 1 196 ? -9.954 4.937 18.732 1.00 84.19 196 LEU A O 1
ATOM 1556 N N . CYS A 1 197 ? -9.471 6.940 17.827 1.00 84.12 197 CYS A N 1
ATOM 1557 C CA . CYS A 1 197 ? -10.433 6.883 16.732 1.00 84.12 197 CYS A CA 1
ATOM 1558 C C . CYS A 1 197 ? -9.759 6.503 15.390 1.00 84.12 197 CYS A C 1
ATOM 1560 O O . CYS A 1 197 ? -8.537 6.634 15.240 1.00 84.12 197 CYS A O 1
ATOM 1562 N N . PRO A 1 198 ? -10.533 6.076 14.375 1.00 85.50 198 PRO A N 1
ATOM 1563 C CA . PRO A 1 198 ? -10.085 5.897 13.011 1.00 85.50 198 PRO A CA 1
ATOM 1564 C C . PRO A 1 198 ? -9.428 7.164 12.487 1.00 85.50 198 PRO A C 1
ATOM 1566 O O . PRO A 1 198 ? -9.900 8.280 12.701 1.00 85.50 198 PRO A O 1
ATOM 1569 N N . GLY A 1 199 ? -8.308 6.992 11.799 1.00 86.75 199 GLY A N 1
ATOM 1570 C CA . GLY A 1 199 ? -7.511 8.092 11.276 1.00 86.75 199 GLY A CA 1
ATOM 1571 C C . GLY A 1 199 ? -6.635 8.801 12.313 1.00 86.75 199 GLY A C 1
ATOM 1572 O O . GLY A 1 199 ? -5.953 9.753 11.935 1.00 86.75 199 GLY A O 1
ATOM 1573 N N . VAL A 1 200 ? -6.598 8.357 13.577 1.00 90.19 200 VAL A N 1
ATOM 1574 C CA . VAL A 1 200 ? -5.634 8.853 14.576 1.00 90.19 200 VAL A CA 1
ATOM 1575 C C . VAL A 1 200 ? -4.251 8.249 14.321 1.00 90.19 200 VAL A C 1
ATOM 1577 O O . VAL A 1 200 ? -4.114 7.067 14.007 1.00 90.19 200 VAL A O 1
ATOM 1580 N N . MET A 1 201 ? -3.204 9.065 14.442 1.00 93.56 201 MET A N 1
ATOM 1581 C CA . MET A 1 201 ? -1.823 8.624 14.240 1.00 93.56 201 MET A CA 1
ATOM 1582 C C . MET A 1 201 ? -1.358 7.720 15.382 1.00 93.56 201 MET A C 1
ATOM 1584 O O . MET A 1 201 ? -1.532 8.051 16.548 1.00 93.56 201 MET A O 1
ATOM 1588 N N . HIS A 1 202 ? -0.668 6.633 15.067 1.00 94.12 202 HIS A N 1
ATOM 1589 C CA . HIS A 1 202 ? 0.114 5.877 16.043 1.00 94.12 202 HIS A CA 1
ATOM 1590 C C . HIS A 1 202 ? 1.435 5.422 15.418 1.00 94.12 202 HIS A C 1
ATOM 1592 O O . HIS A 1 202 ? 1.691 5.642 14.230 1.00 94.12 202 HIS A O 1
ATOM 1598 N N . SER A 1 203 ? 2.315 4.827 16.216 1.00 95.00 203 SER A N 1
ATOM 1599 C CA . SER A 1 203 ? 3.631 4.394 15.756 1.00 95.00 203 SER A CA 1
ATOM 1600 C C . SER A 1 203 ? 4.049 3.049 16.320 1.00 95.00 203 SER A C 1
ATOM 1602 O O . SER A 1 203 ? 3.673 2.712 17.442 1.00 95.00 203 SER A O 1
ATOM 1604 N N . SER A 1 204 ? 4.907 2.353 15.580 1.00 93.88 204 SER A N 1
ATOM 1605 C CA . SER A 1 204 ? 5.629 1.179 16.063 1.00 93.88 204 SER A CA 1
ATOM 1606 C C . SER A 1 204 ? 6.574 1.517 17.217 1.00 93.88 204 SER A C 1
ATOM 1608 O O . SER A 1 204 ? 6.963 2.676 17.415 1.00 93.88 204 SER A O 1
ATOM 1610 N N . GLU A 1 205 ? 7.045 0.485 17.913 1.00 93.69 205 GLU A N 1
ATOM 1611 C CA . GLU A 1 205 ? 8.276 0.578 18.696 1.00 93.69 205 GLU A CA 1
ATOM 1612 C C . GLU A 1 205 ? 9.464 1.043 17.828 1.00 93.69 205 GLU A C 1
ATOM 1614 O O . GLU A 1 205 ? 9.458 0.933 16.595 1.00 93.69 205 GLU A O 1
ATOM 1619 N N . ARG A 1 206 ? 10.493 1.615 18.467 1.00 91.62 206 ARG A N 1
ATOM 1620 C CA . ARG A 1 206 ? 11.721 2.002 17.764 1.00 91.62 206 ARG A CA 1
ATOM 1621 C C . ARG A 1 206 ? 12.485 0.750 17.352 1.00 91.62 206 ARG A C 1
ATOM 1623 O O . ARG A 1 206 ? 12.863 -0.046 18.206 1.00 91.62 206 ARG A O 1
ATOM 1630 N N . HIS A 1 207 ? 12.807 0.644 16.067 1.00 87.31 207 HIS A N 1
ATOM 1631 C CA . HIS A 1 207 ? 13.626 -0.444 15.552 1.00 87.31 207 HIS A CA 1
ATOM 1632 C C . HIS A 1 207 ? 14.975 -0.508 16.296 1.00 87.31 207 HIS A C 1
ATOM 1634 O O . HIS A 1 207 ? 15.662 0.518 16.391 1.00 87.31 207 HIS A O 1
ATOM 1640 N N . PRO A 1 208 ? 15.417 -1.679 16.788 1.00 84.62 208 PRO A N 1
ATOM 1641 C CA . PRO A 1 208 ? 16.567 -1.780 17.684 1.00 84.62 208 PRO A CA 1
ATOM 1642 C C . PRO A 1 208 ? 17.883 -1.298 17.062 1.00 84.62 208 PRO A C 1
ATOM 1644 O O . PRO A 1 208 ? 18.723 -0.740 17.768 1.00 84.62 208 PRO A O 1
ATOM 1647 N N . ILE A 1 209 ? 18.062 -1.508 15.757 1.00 82.44 209 ILE A N 1
ATOM 1648 C CA . ILE A 1 209 ? 19.328 -1.233 15.059 1.00 82.44 209 ILE A CA 1
ATOM 1649 C C . ILE A 1 209 ? 19.387 0.211 14.537 1.00 82.44 209 ILE A C 1
ATOM 1651 O O . ILE A 1 209 ? 20.464 0.785 14.432 1.00 82.44 209 ILE A O 1
ATOM 1655 N N . GLY A 1 210 ? 18.239 0.825 14.238 1.00 83.50 210 GLY A N 1
ATOM 1656 C CA . GLY A 1 210 ? 18.189 2.140 13.582 1.00 83.50 210 GLY A CA 1
ATOM 1657 C C . GLY A 1 210 ? 17.552 3.245 14.417 1.00 83.50 210 GLY A C 1
ATOM 1658 O O . GLY A 1 210 ? 17.569 4.402 14.012 1.00 83.50 210 GLY A O 1
ATOM 1659 N N . GLY A 1 211 ? 16.904 2.902 15.534 1.00 88.56 211 GLY A N 1
ATOM 1660 C CA . GLY A 1 211 ? 16.085 3.831 16.315 1.00 88.56 211 GLY A CA 1
ATOM 1661 C C . GLY A 1 211 ? 14.891 4.418 15.548 1.00 88.56 211 GLY A C 1
ATOM 1662 O O . GLY A 1 211 ? 14.182 5.268 16.094 1.00 88.56 211 GLY A O 1
ATOM 1663 N N . MET A 1 212 ? 14.671 3.989 14.298 1.00 88.38 212 MET A N 1
ATOM 1664 C CA . MET A 1 212 ? 13.599 4.462 13.434 1.00 88.38 212 MET A CA 1
ATOM 1665 C C . MET A 1 212 ? 12.268 3.942 13.966 1.00 88.38 212 MET A C 1
ATOM 1667 O O . MET A 1 212 ? 12.139 2.763 14.285 1.00 88.38 212 MET A O 1
ATOM 1671 N N . LYS A 1 213 ? 11.281 4.830 14.053 1.00 91.00 213 LYS A N 1
ATOM 1672 C CA . LYS A 1 213 ? 9.886 4.475 14.319 1.00 91.00 213 LYS A CA 1
ATOM 1673 C C . LYS A 1 213 ? 9.089 4.671 13.043 1.00 91.00 213 LYS A C 1
ATOM 1675 O O . LYS A 1 213 ? 9.274 5.687 12.367 1.00 91.00 213 LYS A O 1
ATOM 1680 N N . LEU A 1 214 ? 8.203 3.736 12.741 1.00 92.12 214 LEU A N 1
ATOM 1681 C CA . LEU A 1 214 ? 7.239 3.910 11.668 1.00 92.12 214 LEU A CA 1
ATOM 1682 C C . LEU A 1 214 ? 5.947 4.460 12.248 1.00 92.12 214 LEU A C 1
ATOM 1684 O O . LEU A 1 214 ? 5.587 4.171 13.386 1.00 92.12 214 LEU A O 1
ATOM 1688 N N . ARG A 1 215 ? 5.308 5.346 11.491 1.00 93.19 215 ARG A N 1
ATOM 1689 C CA . ARG A 1 215 ? 4.036 5.959 11.858 1.00 93.19 215 ARG A CA 1
ATOM 1690 C C . ARG A 1 215 ? 2.991 5.492 10.872 1.00 93.19 215 ARG A C 1
ATOM 1692 O O . ARG A 1 215 ? 3.270 5.384 9.683 1.00 93.19 215 ARG A O 1
ATOM 1699 N N . THR A 1 216 ? 1.798 5.257 11.376 1.00 93.31 216 THR A N 1
ATOM 1700 C CA . THR A 1 216 ? 0.652 4.815 10.593 1.00 93.31 216 THR A CA 1
ATOM 1701 C C . THR A 1 216 ? -0.623 5.353 11.232 1.00 93.31 216 THR A C 1
ATOM 1703 O O . THR A 1 216 ? -0.578 6.158 12.167 1.00 93.31 216 THR A O 1
ATOM 1706 N N . THR A 1 217 ? -1.763 4.959 10.690 1.00 92.38 217 THR A N 1
ATOM 1707 C CA . THR A 1 217 ? -3.080 5.409 11.119 1.00 92.38 217 THR A CA 1
ATOM 1708 C C . THR A 1 217 ? -3.867 4.272 11.721 1.00 92.38 217 THR A C 1
ATOM 1710 O O . THR A 1 217 ? -3.897 3.175 11.165 1.00 92.38 217 THR A O 1
ATOM 1713 N N . SER A 1 218 ? -4.574 4.563 12.804 1.00 91.19 218 SER A N 1
ATOM 1714 C CA . SER A 1 218 ? -5.633 3.707 13.319 1.00 91.19 218 SER A CA 1
ATOM 1715 C C . SER A 1 218 ? -6.713 3.533 12.256 1.00 91.19 218 SER A C 1
ATOM 1717 O O . SER A 1 218 ? -7.113 4.491 11.594 1.00 91.19 218 SER A O 1
ATOM 1719 N N . GLY A 1 219 ? -7.131 2.294 12.061 1.00 89.31 219 GLY A N 1
ATOM 1720 C CA . GLY A 1 219 ? -8.166 1.891 11.134 1.00 89.31 219 GLY A CA 1
ATOM 1721 C C . GLY A 1 219 ? -9.529 1.832 11.806 1.00 89.31 219 GLY A C 1
ATOM 1722 O O . GLY A 1 219 ? -9.905 2.744 12.531 1.00 89.31 219 GLY A O 1
ATOM 1723 N N . VAL A 1 220 ? -10.280 0.767 11.544 1.00 85.19 220 VAL A N 1
ATOM 1724 C CA . VAL A 1 220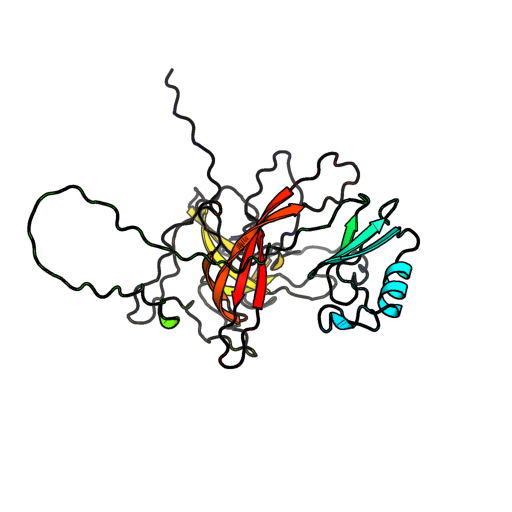 ? -11.578 0.504 12.173 1.00 85.19 220 VAL A CA 1
ATOM 1725 C C . VAL A 1 220 ? -11.393 -0.327 13.441 1.00 85.19 220 VAL A C 1
ATOM 1727 O O . VAL A 1 220 ? -10.461 -1.131 13.528 1.00 85.19 220 VAL A O 1
ATOM 1730 N N . LEU A 1 221 ? -12.293 -0.143 14.404 1.00 84.75 221 LEU A N 1
ATOM 1731 C CA . LEU A 1 221 ? -12.428 -1.044 15.542 1.00 84.75 221 LEU A CA 1
ATOM 1732 C C . LEU A 1 221 ? -13.096 -2.336 15.074 1.00 84.75 221 LEU A C 1
ATOM 1734 O O . LEU A 1 221 ? -13.999 -2.311 14.244 1.00 84.75 221 LEU A O 1
ATOM 1738 N N . VAL A 1 222 ? -12.635 -3.462 15.595 1.00 84.25 222 VAL A N 1
ATOM 1739 C CA . VAL A 1 222 ? -13.189 -4.791 15.335 1.00 84.25 222 VAL A CA 1
ATOM 1740 C C . VAL A 1 222 ? -13.297 -5.539 16.660 1.00 84.25 222 VAL A C 1
ATOM 1742 O O . VAL A 1 222 ? -12.572 -5.214 17.599 1.00 84.25 222 VAL A O 1
ATOM 1745 N N . GLU A 1 223 ? -14.184 -6.523 16.769 1.00 85.06 223 GLU A N 1
ATOM 1746 C CA . GLU A 1 223 ? -14.404 -7.269 18.013 1.00 85.06 223 GLU A CA 1
ATOM 1747 C C . GLU A 1 223 ? -14.515 -8.763 17.712 1.00 85.06 223 GLU A C 1
ATOM 1749 O O . GLU A 1 223 ? -15.307 -9.191 16.879 1.00 85.06 223 GLU A O 1
ATOM 1754 N N . ASP A 1 224 ? -13.715 -9.593 18.369 1.00 84.56 224 ASP A N 1
ATOM 1755 C CA . ASP A 1 224 ? -13.830 -11.034 18.175 1.00 84.56 224 ASP A CA 1
ATOM 1756 C C . ASP A 1 224 ? -15.104 -11.619 18.805 1.00 84.56 224 ASP A C 1
ATOM 1758 O O . ASP A 1 224 ? -15.827 -10.977 19.566 1.00 84.56 224 ASP A O 1
ATOM 1762 N N . PHE A 1 225 ? -15.365 -12.895 18.522 1.00 85.38 225 PHE A N 1
ATOM 1763 C CA . PHE A 1 225 ? -16.508 -13.631 19.074 1.00 85.38 225 PHE A CA 1
ATOM 1764 C C . PHE A 1 225 ? -16.501 -13.741 20.613 1.00 85.38 225 PHE A C 1
ATOM 1766 O O . PHE A 1 225 ? -17.468 -14.227 21.201 1.00 85.38 225 PHE A O 1
ATOM 1773 N N . ARG A 1 226 ? -15.404 -13.351 21.276 1.00 87.44 226 ARG A N 1
ATOM 1774 C CA . ARG A 1 226 ? -15.255 -13.329 22.736 1.00 87.44 226 ARG A CA 1
ATOM 1775 C C . ARG A 1 226 ? -15.489 -11.931 23.312 1.00 87.44 226 ARG A C 1
ATOM 1777 O O . ARG A 1 226 ? -15.307 -11.757 24.516 1.00 87.44 226 ARG A O 1
ATOM 1784 N N . GLY A 1 227 ? -15.873 -10.957 22.484 1.00 88.19 227 GLY A N 1
ATOM 1785 C CA . GLY A 1 227 ? -16.089 -9.570 22.887 1.00 88.19 227 GLY A CA 1
ATOM 1786 C C . GLY A 1 227 ? -14.795 -8.769 23.037 1.00 88.19 227 GLY A C 1
ATOM 1787 O O . GLY A 1 227 ? -14.803 -7.689 23.626 1.00 88.19 227 GLY A O 1
ATOM 1788 N N . LYS A 1 228 ? -13.653 -9.291 22.572 1.00 88.06 228 LYS A N 1
ATOM 1789 C CA . LYS A 1 228 ? -12.379 -8.585 22.690 1.00 88.06 228 LYS A CA 1
ATOM 1790 C C . LYS A 1 228 ? -12.180 -7.671 21.493 1.00 88.06 228 LYS A C 1
ATOM 1792 O O . LYS A 1 228 ? -12.294 -8.096 20.347 1.00 88.06 228 LYS A O 1
ATOM 1797 N N . ARG A 1 229 ? -11.854 -6.415 21.783 1.00 85.56 229 ARG A N 1
ATOM 1798 C CA . ARG A 1 229 ? -11.763 -5.335 20.802 1.00 85.56 229 ARG A CA 1
ATOM 1799 C C . ARG A 1 229 ? -10.346 -5.131 20.295 1.00 85.56 229 ARG A C 1
ATOM 1801 O O . ARG A 1 229 ? -9.376 -5.240 21.047 1.00 85.56 229 ARG A O 1
ATOM 1808 N N . TYR 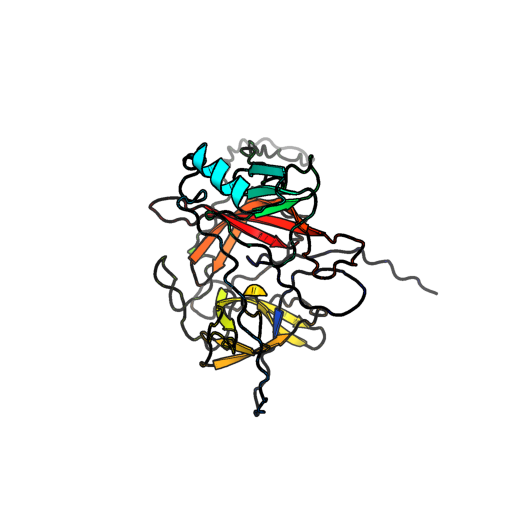A 1 230 ? -10.245 -4.766 19.027 1.00 88.69 230 TYR A N 1
ATOM 1809 C CA . TYR A 1 230 ? -8.986 -4.537 18.348 1.00 88.69 230 TYR A CA 1
ATOM 1810 C C . TYR A 1 230 ? -9.081 -3.368 17.377 1.00 88.69 230 TYR A C 1
ATOM 1812 O O . TYR A 1 230 ? -10.084 -3.203 16.691 1.00 88.69 230 TYR A O 1
ATOM 1820 N N . MET A 1 231 ? -8.012 -2.588 17.256 1.00 89.25 231 MET A N 1
ATOM 1821 C CA . MET A 1 231 ? -7.912 -1.559 16.222 1.00 89.25 231 MET A CA 1
ATOM 1822 C C . MET A 1 231 ? -7.128 -2.096 15.031 1.00 89.25 231 MET A C 1
ATOM 1824 O O . MET A 1 231 ? -5.986 -2.528 15.190 1.00 89.25 231 MET A O 1
ATOM 1828 N N . ALA A 1 232 ? -7.720 -2.018 13.844 1.00 90.38 232 ALA A N 1
ATOM 1829 C CA . ALA A 1 232 ? -7.037 -2.305 12.595 1.00 90.38 232 ALA A CA 1
ATOM 1830 C C . ALA A 1 232 ? -5.879 -1.324 12.363 1.00 90.38 232 ALA A C 1
ATOM 1832 O O . ALA A 1 232 ? -6.018 -0.123 12.587 1.00 90.38 232 ALA A O 1
ATOM 1833 N N . THR A 1 233 ? -4.748 -1.798 11.851 1.00 90.06 233 THR A N 1
ATOM 1834 C CA . THR A 1 233 ? -3.667 -0.923 11.383 1.00 90.06 233 THR A CA 1
ATOM 1835 C C . THR A 1 233 ? -2.985 -1.474 10.139 1.00 90.06 233 THR A C 1
ATOM 1837 O O . THR A 1 233 ? -3.036 -2.672 9.849 1.00 90.06 233 THR A O 1
ATOM 1840 N N . ALA A 1 234 ? -2.350 -0.582 9.379 1.00 87.62 234 ALA A N 1
ATOM 1841 C CA . ALA A 1 234 ? -1.572 -0.971 8.217 1.00 87.62 234 ALA A CA 1
ATOM 1842 C C . ALA A 1 234 ? -0.263 -1.646 8.652 1.00 87.62 234 ALA A C 1
ATOM 1844 O O . ALA A 1 234 ? 0.542 -1.058 9.375 1.00 87.62 234 ALA A O 1
ATOM 1845 N N . SER A 1 235 ? -0.036 -2.857 8.143 1.00 85.12 235 SER A N 1
ATOM 1846 C CA . SER A 1 235 ? 1.111 -3.722 8.453 1.00 85.12 235 SER A CA 1
ATOM 1847 C C . SER A 1 235 ? 2.470 -3.034 8.372 1.00 85.12 235 SER A C 1
ATOM 1849 O O . SER A 1 235 ? 3.264 -3.095 9.303 1.00 85.12 235 SER A O 1
ATOM 1851 N N . HIS A 1 236 ? 2.714 -2.308 7.285 1.00 83.06 236 HIS A N 1
ATOM 1852 C CA . HIS A 1 236 ? 3.965 -1.587 7.060 1.00 83.06 236 HIS A CA 1
ATOM 1853 C C . HIS A 1 236 ? 4.246 -0.492 8.102 1.00 83.06 236 HIS A C 1
ATOM 1855 O O . HIS A 1 236 ? 5.364 0.007 8.178 1.00 83.06 236 HIS A O 1
ATOM 1861 N N . GLY A 1 237 ? 3.238 -0.087 8.876 1.00 87.06 237 GLY A N 1
ATOM 1862 C CA . GLY A 1 237 ? 3.379 0.844 9.986 1.00 87.06 237 GLY A CA 1
ATOM 1863 C C . GLY A 1 237 ? 3.974 0.225 11.247 1.00 87.06 237 GLY A C 1
ATOM 1864 O O . GLY A 1 237 ? 4.404 0.976 12.121 1.00 87.06 237 GLY A O 1
ATOM 1865 N N . VAL A 1 238 ? 3.993 -1.110 11.345 1.00 86.44 238 VAL A N 1
ATOM 1866 C CA . VAL A 1 238 ? 4.430 -1.865 12.528 1.00 86.44 238 VAL A CA 1
ATOM 1867 C C . VAL A 1 238 ? 5.210 -3.133 12.117 1.00 86.44 238 VAL A C 1
ATOM 1869 O O . VAL A 1 238 ? 4.738 -4.246 12.321 1.00 86.44 238 VAL A O 1
ATOM 1872 N N . PRO A 1 239 ? 6.401 -2.992 11.504 1.00 79.12 239 PRO A N 1
ATOM 1873 C CA . PRO A 1 239 ? 7.108 -4.111 10.873 1.00 79.12 239 PRO A CA 1
ATOM 1874 C C . PRO A 1 239 ? 7.800 -5.054 11.867 1.00 79.12 239 PRO A C 1
ATOM 1876 O O . PRO A 1 239 ? 7.851 -6.254 11.626 1.00 79.12 239 PRO A O 1
ATOM 1879 N N . ASP A 1 240 ? 8.348 -4.513 12.960 1.00 71.50 240 ASP A N 1
ATOM 1880 C CA . ASP A 1 240 ? 9.399 -5.183 13.745 1.00 71.50 240 ASP A CA 1
ATOM 1881 C C . ASP A 1 240 ? 9.126 -5.181 15.260 1.00 71.50 240 ASP A C 1
ATOM 1883 O O . ASP A 1 240 ? 10.053 -5.272 16.065 1.00 71.50 240 ASP A O 1
ATOM 1887 N N . GLY A 1 241 ? 7.867 -5.037 15.671 1.00 73.50 241 GLY A N 1
ATOM 1888 C CA . GLY A 1 241 ? 7.508 -4.993 17.085 1.00 73.50 241 GLY A CA 1
ATOM 1889 C C . GLY A 1 241 ? 6.084 -5.448 17.332 1.00 73.50 241 GLY A C 1
ATOM 1890 O O . GLY A 1 241 ? 5.207 -5.292 16.486 1.00 73.50 241 GLY A O 1
ATOM 1891 N N . ASP A 1 242 ? 5.859 -5.987 18.521 1.00 85.75 242 ASP A N 1
ATOM 1892 C CA . ASP A 1 242 ? 4.538 -6.346 19.005 1.00 85.75 242 ASP A CA 1
ATOM 1893 C C . ASP A 1 242 ? 3.856 -5.171 19.708 1.00 85.75 242 ASP A C 1
ATOM 1895 O O . ASP A 1 242 ? 2.717 -5.329 20.101 1.00 85.75 242 ASP A O 1
ATOM 1899 N N . ARG A 1 243 ? 4.495 -4.003 19.864 1.00 92.75 243 ARG A N 1
ATOM 1900 C CA . ARG A 1 243 ? 3.960 -2.864 20.631 1.00 92.75 243 ARG A CA 1
ATOM 1901 C C . ARG A 1 243 ? 3.614 -1.669 19.751 1.00 92.75 243 ARG A C 1
ATOM 1903 O O . ARG A 1 243 ? 4.391 -1.262 18.880 1.00 92.75 243 ARG A O 1
ATOM 1910 N N . ALA A 1 244 ? 2.469 -1.056 20.036 1.00 93.19 244 ALA A N 1
ATOM 1911 C CA . ALA A 1 244 ? 2.004 0.173 19.407 1.00 93.19 244 ALA A CA 1
ATOM 1912 C C . ALA A 1 244 ? 1.959 1.323 20.425 1.00 93.19 244 ALA A C 1
ATOM 1914 O O . ALA A 1 244 ? 1.553 1.152 21.574 1.00 93.19 244 ALA A O 1
ATOM 1915 N N . PHE A 1 245 ? 2.351 2.521 19.987 1.00 94.94 245 PHE A N 1
ATOM 1916 C CA . PHE A 1 245 ? 2.409 3.729 20.816 1.00 94.94 245 PHE A CA 1
ATOM 1917 C C . PHE A 1 245 ? 1.634 4.872 20.175 1.00 94.94 245 PHE A C 1
ATOM 1919 O O . PHE A 1 245 ? 1.673 5.044 18.955 1.00 94.94 245 PHE A O 1
ATOM 1926 N N . HIS A 1 246 ? 1.001 5.708 20.993 1.00 94.12 246 HIS A N 1
ATOM 1927 C CA . HIS A 1 246 ? 0.263 6.874 20.529 1.00 94.12 246 HIS A CA 1
ATOM 1928 C C . HIS A 1 246 ? 0.752 8.176 21.171 1.00 94.12 246 HIS A C 1
ATOM 1930 O O . HIS A 1 246 ? 0.840 8.234 22.398 1.00 94.12 246 HIS A O 1
ATOM 1936 N N . PRO A 1 247 ? 1.037 9.229 20.379 1.00 92.62 247 PRO A N 1
ATOM 1937 C CA . PRO A 1 247 ? 1.132 9.242 18.911 1.00 92.62 247 PRO A CA 1
ATOM 1938 C C . PRO A 1 247 ? 2.490 8.719 18.402 1.00 92.62 247 PRO A C 1
ATOM 1940 O O . PRO A 1 247 ? 2.719 8.642 17.194 1.00 92.62 247 PRO A O 1
ATOM 1943 N N . CYS A 1 248 ? 3.444 8.450 19.302 1.00 90.75 248 CYS A N 1
ATOM 1944 C CA . CYS A 1 248 ? 4.859 8.297 18.982 1.00 90.75 248 CYS A CA 1
ATOM 1945 C C . CYS A 1 248 ? 5.575 7.311 19.918 1.00 90.75 248 CYS A C 1
ATOM 1947 O O . CYS A 1 248 ? 5.327 7.295 21.109 1.00 90.75 248 CYS A O 1
ATOM 1949 N N . ALA A 1 249 ? 6.572 6.576 19.421 1.00 85.56 249 ALA A N 1
ATOM 1950 C CA . ALA A 1 249 ? 7.339 5.660 20.267 1.00 85.56 249 ALA A CA 1
ATOM 1951 C C . ALA A 1 249 ? 7.939 6.374 21.493 1.00 85.56 249 ALA A C 1
ATOM 1953 O O . ALA A 1 249 ? 8.663 7.369 21.333 1.00 85.56 249 ALA A O 1
ATOM 1954 N N . GLY A 1 250 ? 7.655 5.836 22.683 1.00 86.88 250 GLY A N 1
ATOM 1955 C CA . GLY A 1 250 ? 8.052 6.395 23.978 1.00 86.88 250 GLY A CA 1
ATOM 1956 C C . GLY A 1 250 ? 7.015 7.301 24.654 1.00 86.88 250 GLY A C 1
ATOM 1957 O O . GLY A 1 250 ? 7.302 7.797 25.737 1.00 86.88 250 GLY A O 1
ATOM 1958 N N . SER A 1 251 ? 5.847 7.534 24.042 1.00 91.44 251 SER A N 1
ATOM 1959 C CA . SER A 1 251 ? 4.680 8.103 24.733 1.00 91.44 251 SER A CA 1
ATOM 1960 C C . SER A 1 251 ? 3.834 6.980 25.353 1.00 91.44 251 SER A C 1
ATOM 1962 O O . SER A 1 251 ? 4.387 6.006 25.867 1.00 91.44 251 SER A O 1
ATOM 1964 N N . ARG A 1 252 ? 2.503 7.089 25.316 1.00 94.00 252 ARG A N 1
ATOM 1965 C CA . ARG A 1 252 ? 1.580 6.076 25.817 1.00 94.00 252 ARG A CA 1
ATOM 1966 C C . ARG A 1 252 ? 1.580 4.829 24.932 1.00 94.00 252 ARG A C 1
ATOM 1968 O O . ARG A 1 252 ? 1.280 4.907 23.738 1.00 94.00 252 ARG A O 1
ATOM 1975 N N . GLU A 1 253 ? 1.903 3.683 25.520 1.00 95.12 253 GLU A N 1
ATOM 1976 C CA . GLU A 1 253 ? 1.635 2.384 24.907 1.00 95.12 253 GLU A CA 1
ATOM 1977 C C . GLU A 1 253 ? 0.125 2.181 24.818 1.00 95.12 253 GLU A C 1
ATOM 1979 O O . GLU A 1 253 ? -0.599 2.394 25.787 1.00 95.12 253 GLU A O 1
ATOM 1984 N N . ILE A 1 254 ? -0.343 1.828 23.628 1.00 93.44 254 ILE A N 1
ATOM 1985 C CA . ILE A 1 254 ? -1.769 1.676 23.340 1.00 93.44 254 ILE A CA 1
ATOM 1986 C C . ILE A 1 254 ? -2.167 0.225 23.122 1.00 93.44 254 ILE A C 1
ATOM 1988 O O . ILE A 1 254 ? -3.348 -0.080 23.124 1.00 93.44 254 ILE A O 1
ATOM 1992 N N . GLY A 1 255 ? -1.214 -0.684 22.960 1.00 92.00 255 GLY A N 1
ATOM 1993 C CA . GLY A 1 255 ? -1.539 -2.095 22.894 1.00 92.00 255 GLY A CA 1
ATOM 1994 C C . GLY A 1 255 ? -0.518 -2.908 22.138 1.00 92.00 255 GLY A C 1
ATOM 1995 O O . GLY A 1 255 ? 0.513 -2.393 21.694 1.00 92.00 255 GLY A O 1
ATOM 1996 N N . HIS A 1 256 ? -0.868 -4.180 21.971 1.00 92.38 256 HIS A N 1
ATOM 1997 C CA . HIS A 1 256 ? -0.026 -5.145 21.287 1.00 92.38 256 HIS A CA 1
ATOM 1998 C C . HIS A 1 256 ? -0.607 -5.589 19.951 1.00 92.38 256 HIS A C 1
ATOM 2000 O O . HIS A 1 256 ? -1.812 -5.803 19.826 1.00 92.38 256 HIS A O 1
ATOM 2006 N N . LEU A 1 257 ? 0.274 -5.755 18.974 1.00 89.56 257 LEU A N 1
ATOM 2007 C CA . LEU A 1 257 ? 0.004 -6.248 17.642 1.00 89.56 257 LEU A CA 1
ATOM 2008 C C . LEU A 1 257 ? -0.378 -7.734 17.700 1.00 89.56 257 LEU A C 1
ATOM 2010 O O . LEU A 1 257 ? 0.345 -8.563 18.250 1.00 89.56 257 LEU A O 1
ATOM 2014 N N . SER A 1 258 ? -1.512 -8.078 17.105 1.00 86.56 258 SER A N 1
ATOM 2015 C CA . SER A 1 258 ? -2.010 -9.443 16.982 1.00 86.56 258 SER A CA 1
ATOM 2016 C C . SER A 1 258 ? -2.355 -9.742 15.525 1.00 86.56 258 SER A C 1
ATOM 2018 O O . SER A 1 258 ? -2.875 -8.882 14.813 1.00 86.56 258 SER A O 1
ATOM 2020 N N . MET A 1 259 ? -2.043 -10.961 15.082 1.00 79.06 259 MET A N 1
ATOM 2021 C CA . MET A 1 259 ? -2.380 -11.482 13.749 1.00 79.06 259 MET A CA 1
ATOM 2022 C C . MET A 1 259 ? -3.610 -12.394 13.770 1.00 79.06 259 MET A C 1
ATOM 2024 O O . MET A 1 259 ? -3.792 -13.182 12.847 1.00 79.06 259 MET A O 1
ATOM 2028 N N . ASP A 1 260 ? -4.423 -12.360 14.828 1.00 72.44 260 ASP A N 1
ATOM 2029 C CA . ASP A 1 260 ? -5.552 -13.284 14.929 1.00 72.44 260 ASP A CA 1
ATOM 2030 C C . ASP A 1 260 ? -6.606 -12.984 13.849 1.00 72.44 260 ASP A C 1
ATOM 2032 O O . ASP A 1 260 ? -7.102 -11.864 13.730 1.00 72.44 260 ASP A O 1
ATOM 2036 N N . LEU A 1 261 ? -6.910 -13.993 13.033 1.00 63.56 261 LEU A N 1
ATOM 2037 C CA . LEU A 1 261 ? -7.780 -13.885 11.860 1.00 63.56 261 LEU A CA 1
ATOM 2038 C C . LEU A 1 261 ? -9.259 -14.130 12.193 1.00 63.56 261 LEU A C 1
ATOM 2040 O O . LEU A 1 261 ? -10.120 -13.856 11.362 1.00 63.56 261 LEU A O 1
ATOM 2044 N N . ASN A 1 262 ? -9.575 -14.610 13.400 1.00 70.00 262 ASN A N 1
ATOM 2045 C CA . ASN A 1 262 ? -10.941 -14.964 13.798 1.00 70.00 262 ASN A CA 1
ATOM 2046 C C . ASN A 1 262 ? -11.678 -13.810 14.492 1.00 70.00 262 ASN A C 1
ATOM 2048 O O . ASN A 1 262 ? -12.278 -13.987 15.557 1.00 70.00 262 ASN A O 1
ATOM 2052 N N . VAL A 1 263 ? -11.638 -12.620 13.894 1.00 67.06 263 VAL A N 1
ATOM 2053 C CA . VAL A 1 263 ? -12.324 -11.442 14.433 1.00 67.06 263 VAL A CA 1
ATOM 2054 C C . VAL A 1 263 ? -13.588 -11.124 13.652 1.00 67.06 263 VAL A C 1
ATOM 2056 O O . VAL A 1 263 ? -13.601 -11.137 12.421 1.00 67.06 263 VAL A O 1
ATOM 2059 N N . GLN A 1 264 ? -14.668 -10.839 14.376 1.00 67.19 264 GLN A N 1
ATOM 2060 C CA . GLN A 1 264 ? -15.864 -10.274 13.780 1.00 67.19 264 GLN A CA 1
ATOM 2061 C C . GLN A 1 264 ? -15.668 -8.755 13.695 1.00 67.19 264 GLN A C 1
ATOM 2063 O O . GLN A 1 264 ? -14.970 -8.124 14.487 1.00 67.19 264 GLN A O 1
ATOM 2068 N N . LEU A 1 265 ? -16.225 -8.128 12.672 1.00 65.19 265 LEU A N 1
ATOM 2069 C CA . LEU A 1 265 ? -16.152 -6.678 12.561 1.00 65.19 265 LEU A CA 1
ATOM 2070 C C . LEU A 1 265 ? -17.315 -6.120 13.375 1.00 65.19 265 LEU A C 1
ATOM 2072 O O . LEU A 1 265 ? -18.473 -6.318 13.009 1.00 65.19 265 LEU A O 1
ATOM 2076 N N . VAL A 1 266 ? -17.015 -5.452 14.488 1.00 62.00 266 VAL A N 1
ATOM 2077 C CA . VAL A 1 266 ? -18.018 -4.657 15.192 1.00 62.00 266 VAL A CA 1
ATOM 2078 C C . VAL A 1 266 ? -18.009 -3.270 14.596 1.00 62.00 266 VAL A C 1
ATOM 2080 O O . VAL A 1 266 ? -17.005 -2.566 14.584 1.00 62.00 266 VAL A O 1
ATOM 2083 N N . ASN A 1 267 ? -19.165 -2.913 14.062 1.00 58.66 267 ASN A N 1
ATOM 2084 C CA . ASN A 1 267 ? -19.418 -1.658 13.395 1.00 58.66 267 ASN A CA 1
ATOM 2085 C C . ASN A 1 267 ? -19.623 -0.520 14.410 1.00 58.66 267 ASN A C 1
ATOM 2087 O O . ASN A 1 267 ? -20.654 0.146 14.433 1.00 58.66 267 ASN A O 1
ATOM 2091 N N . GLU A 1 268 ? -18.653 -0.340 15.301 1.00 58.78 268 GLU A N 1
ATOM 2092 C CA . GLU A 1 268 ? -18.580 0.833 16.157 1.00 58.78 268 GLU A CA 1
ATOM 2093 C C . GLU A 1 268 ? -17.714 1.861 15.443 1.00 58.78 268 GLU A C 1
ATOM 2095 O O . GLU A 1 268 ? -16.482 1.847 15.482 1.00 58.78 268 GLU A O 1
ATOM 2100 N N . THR A 1 269 ? -18.373 2.784 14.757 1.00 52.00 269 THR A N 1
ATOM 2101 C CA . THR A 1 269 ? -17.746 4.079 14.537 1.00 52.00 269 THR A CA 1
ATOM 2102 C C . THR A 1 269 ? -17.628 4.794 15.849 1.00 52.00 269 THR A C 1
ATOM 2104 O O . THR A 1 269 ? -18.584 4.879 16.615 1.00 52.00 269 THR A O 1
ATOM 2107 N N . PHE A 1 270 ? -16.450 5.343 16.072 1.00 54.88 270 PHE A N 1
ATOM 2108 C CA . PHE A 1 270 ? -16.180 6.168 17.224 1.00 54.88 270 PHE A CA 1
ATOM 2109 C C . PHE A 1 270 ? -17.080 7.388 17.127 1.00 54.88 270 PHE A C 1
ATOM 2111 O O . PHE A 1 270 ? -16.931 8.223 16.232 1.00 54.88 270 PHE A O 1
ATOM 2118 N N . GLU A 1 271 ? -18.076 7.418 18.003 1.00 47.22 271 GLU A N 1
ATOM 2119 C CA . GLU A 1 271 ? -19.015 8.514 18.105 1.00 47.22 271 GLU A CA 1
ATOM 2120 C C . GLU A 1 271 ? -18.238 9.795 18.411 1.00 47.22 271 GLU A C 1
ATOM 2122 O O . GLU A 1 271 ? -17.511 9.886 19.403 1.00 47.22 271 GLU A O 1
ATOM 2127 N N . SER A 1 272 ? -18.401 10.807 17.558 1.00 48.03 272 SER A N 1
ATOM 2128 C CA . SER A 1 272 ? -18.050 12.169 17.940 1.00 48.03 272 SER A CA 1
ATOM 2129 C C . SER A 1 272 ? -19.036 12.599 19.018 1.00 48.03 272 SER A C 1
ATOM 2131 O O . SER A 1 272 ? -20.206 12.854 18.741 1.00 48.03 272 SER A O 1
ATOM 2133 N N . THR A 1 273 ? -18.568 12.695 20.257 1.00 46.72 273 THR A N 1
ATOM 2134 C CA . THR A 1 273 ? -19.342 13.282 21.360 1.00 46.72 273 THR A CA 1
ATOM 2135 C C . THR A 1 273 ? -19.364 14.814 21.307 1.00 46.72 273 THR A C 1
ATOM 2137 O O . THR A 1 273 ? -20.035 15.441 22.127 1.00 46.72 273 THR A O 1
ATOM 2140 N N . SER A 1 274 ? -18.678 15.456 20.347 1.00 48.88 274 SER A N 1
ATOM 2141 C CA . SER A 1 274 ? -18.682 16.918 20.237 1.00 48.88 274 SER A CA 1
ATOM 2142 C C . SER A 1 274 ? -19.746 17.433 19.261 1.00 48.88 274 SER A C 1
ATOM 2144 O O . SER A 1 274 ? -19.599 17.298 18.049 1.00 48.88 274 SER A O 1
ATOM 2146 N N . LEU A 1 275 ? -20.761 18.078 19.845 1.00 56.75 275 LEU A N 1
ATOM 2147 C CA . LEU A 1 275 ? -21.637 19.130 19.308 1.00 56.75 275 LEU A CA 1
ATOM 2148 C C . LEU A 1 275 ? -22.300 18.875 17.936 1.00 56.75 275 LEU A C 1
ATOM 2150 O O . LEU A 1 275 ? -21.794 19.247 16.883 1.00 56.75 275 LEU A O 1
ATOM 2154 N N . GLU A 1 276 ? -23.529 18.354 18.014 1.00 70.25 276 GLU A N 1
ATOM 2155 C CA . GLU A 1 276 ? -24.640 18.518 17.053 1.00 70.25 276 GLU A CA 1
ATOM 2156 C C . GLU A 1 276 ? -24.562 17.822 15.683 1.00 70.25 276 GLU A C 1
ATOM 2158 O O . GLU A 1 276 ? -25.586 17.753 15.001 1.00 70.25 276 GLU A O 1
ATOM 2163 N N . VAL A 1 277 ? -23.430 17.237 15.286 1.00 61.66 277 VAL A N 1
ATOM 2164 C CA . VAL A 1 277 ? -23.364 16.408 14.067 1.00 61.66 277 VAL A CA 1
ATOM 2165 C C . VAL A 1 277 ? -23.634 14.941 14.425 1.00 61.66 277 VAL A C 1
ATOM 2167 O O . VAL A 1 277 ? -22.954 14.408 15.305 1.00 61.66 277 VAL A O 1
ATOM 2170 N N . PRO A 1 278 ? -24.604 14.263 13.777 1.00 65.88 278 PRO A N 1
ATOM 2171 C CA . PRO A 1 278 ? -24.827 12.838 13.989 1.00 65.88 278 PRO A CA 1
ATOM 2172 C C . PRO A 1 278 ? -23.533 12.057 13.731 1.00 65.88 278 PRO A C 1
ATOM 2174 O O . PRO A 1 278 ? -22.861 12.330 12.732 1.00 65.88 278 PRO A O 1
ATOM 2177 N N . PRO A 1 279 ? -23.168 11.090 14.590 1.00 63.56 279 PRO A N 1
ATOM 2178 C CA . PRO A 1 279 ? -21.980 10.286 14.364 1.00 63.56 279 PRO A CA 1
ATOM 2179 C C . PRO A 1 279 ? -22.082 9.604 12.997 1.00 63.56 279 PRO A C 1
ATOM 2181 O O . PRO A 1 279 ? -23.099 8.993 12.658 1.00 63.56 279 PRO A O 1
ATOM 2184 N N . THR A 1 280 ? -21.023 9.727 12.196 1.00 65.19 280 THR A N 1
ATOM 2185 C CA . THR A 1 280 ? -20.914 8.931 10.975 1.00 65.19 280 THR A CA 1
ATOM 2186 C C . THR A 1 280 ? -20.744 7.493 11.407 1.00 65.19 280 THR A C 1
ATOM 2188 O O . THR A 1 280 ? -19.764 7.193 12.079 1.00 65.19 280 THR A O 1
ATOM 2191 N N . THR A 1 281 ? -21.677 6.635 11.006 1.00 67.88 281 THR A N 1
ATOM 2192 C CA . THR A 1 281 ? -21.559 5.188 11.151 1.00 67.88 281 THR A CA 1
ATOM 2193 C C . THR A 1 281 ? -21.014 4.590 9.869 1.00 67.88 281 THR A C 1
ATOM 2195 O O . THR A 1 281 ? -21.455 4.908 8.764 1.00 67.88 281 THR A O 1
ATOM 2198 N N . LEU A 1 282 ? -20.006 3.732 10.009 1.00 73.88 282 LEU A N 1
ATOM 2199 C CA . LEU A 1 282 ? -19.638 2.792 8.973 1.00 73.88 282 LEU A CA 1
ATOM 2200 C C . LEU A 1 282 ? -20.903 1.950 8.796 1.00 73.88 282 LEU A C 1
ATOM 2202 O O . LEU A 1 282 ? -21.584 1.640 9.763 1.00 73.88 282 LEU A O 1
ATOM 2206 N N . VAL A 1 283 ? -21.342 1.729 7.566 1.00 74.06 283 VAL A N 1
ATOM 2207 C CA . VAL A 1 283 ? -22.630 1.055 7.339 1.00 74.06 283 VAL A CA 1
ATOM 2208 C C . VAL A 1 283 ? -22.379 -0.404 7.022 1.00 74.06 283 VAL A C 1
ATOM 2210 O O . VAL A 1 283 ? -22.997 -1.283 7.612 1.00 74.06 283 VAL A O 1
ATOM 2213 N N . ASP A 1 284 ? -21.451 -0.644 6.100 1.00 76.00 284 ASP A N 1
ATOM 2214 C CA . ASP A 1 284 ? -21.112 -1.974 5.631 1.00 76.00 284 ASP A CA 1
ATOM 2215 C C . ASP A 1 284 ? -19.726 -1.977 4.970 1.00 76.00 284 ASP A C 1
ATOM 2217 O O . ASP A 1 284 ? -19.207 -0.933 4.554 1.00 76.00 284 ASP A O 1
ATOM 2221 N N . PHE A 1 285 ? -19.152 -3.168 4.832 1.00 75.56 285 PHE A N 1
ATOM 2222 C CA . PHE A 1 285 ? -17.977 -3.420 4.015 1.00 75.56 285 PHE A CA 1
ATOM 2223 C C . PHE A 1 285 ? -18.406 -3.902 2.643 1.00 75.56 285 PHE A C 1
ATOM 2225 O O . PHE A 1 285 ? -18.914 -5.011 2.479 1.00 75.56 285 PHE A O 1
ATOM 2232 N N . ILE A 1 286 ? -18.105 -3.100 1.631 1.00 79.06 286 ILE A N 1
ATOM 2233 C CA . ILE A 1 286 ? -18.307 -3.513 0.249 1.00 79.06 286 ILE A CA 1
ATOM 2234 C C . ILE A 1 286 ? -17.182 -4.495 -0.119 1.00 79.06 286 ILE A C 1
ATOM 2236 O O . ILE A 1 286 ? -16.004 -4.133 -0.016 1.00 79.06 286 ILE A O 1
ATOM 2240 N N . PRO A 1 287 ? -17.494 -5.724 -0.573 1.00 81.38 287 PRO A N 1
ATOM 2241 C CA . PRO A 1 287 ? -16.491 -6.626 -1.123 1.00 81.38 287 PRO A CA 1
ATOM 2242 C C . PRO A 1 287 ? -15.694 -5.927 -2.223 1.00 81.38 287 PRO A C 1
ATOM 2244 O O . PRO A 1 287 ? -16.245 -5.210 -3.061 1.00 81.38 287 PRO A O 1
ATOM 2247 N N . ALA A 1 288 ? -14.382 -6.149 -2.299 1.00 75.31 288 ALA A N 1
ATOM 2248 C CA . ALA A 1 288 ? -13.595 -5.467 -3.329 1.00 75.31 288 ALA A CA 1
ATOM 2249 C C . ALA A 1 288 ? -13.995 -5.877 -4.732 1.00 75.31 288 ALA A C 1
ATOM 2251 O O . ALA A 1 288 ? -13.695 -5.147 -5.664 1.00 75.31 288 ALA A O 1
ATOM 2252 N N . ASN A 1 289 ? -14.645 -7.020 -4.920 1.00 78.88 289 ASN A N 1
ATOM 2253 C CA . ASN A 1 289 ? -15.160 -7.401 -6.228 1.00 78.88 289 ASN A CA 1
ATOM 2254 C C . ASN A 1 289 ? -16.344 -6.531 -6.671 1.00 78.88 289 ASN A C 1
ATOM 2256 O O . ASN A 1 289 ? -16.531 -6.364 -7.876 1.00 78.88 289 ASN A O 1
ATOM 2260 N N . ASP A 1 290 ? -17.053 -5.919 -5.724 1.00 84.56 290 ASP A N 1
ATOM 2261 C CA . ASP A 1 290 ? -18.278 -5.149 -5.971 1.00 84.56 290 ASP A CA 1
ATOM 2262 C C . ASP A 1 290 ? -17.986 -3.664 -6.209 1.00 84.56 290 ASP A C 1
ATOM 2264 O O . ASP A 1 290 ? -18.744 -2.938 -6.851 1.00 84.56 290 ASP A O 1
ATOM 2268 N N . THR A 1 291 ? -16.825 -3.214 -5.751 1.00 84.75 291 THR A N 1
ATOM 2269 C CA . THR A 1 291 ? -16.285 -1.890 -6.037 1.00 84.75 291 THR A CA 1
ATOM 2270 C C . THR A 1 291 ? -16.000 -1.778 -7.548 1.00 84.75 291 THR A C 1
ATOM 2272 O O . THR A 1 291 ? -15.307 -2.618 -8.124 1.00 84.75 291 THR A O 1
ATOM 2275 N N . GLN A 1 292 ? -16.485 -0.752 -8.250 1.00 89.06 292 GLN A N 1
ATOM 2276 C CA . GLN A 1 292 ? -16.273 -0.615 -9.702 1.00 89.06 292 GLN A CA 1
ATOM 2277 C C . GLN A 1 292 ? -15.032 0.236 -10.010 1.00 89.06 292 GLN A C 1
ATOM 2279 O O . GLN A 1 292 ? -14.618 1.080 -9.217 1.00 89.06 292 GLN A O 1
ATOM 2284 N N . ILE A 1 293 ? -14.411 0.024 -11.177 1.00 87.00 293 ILE A N 1
ATOM 2285 C CA . ILE A 1 293 ? -13.409 0.975 -11.685 1.00 87.00 293 ILE A CA 1
ATOM 2286 C C . ILE A 1 293 ? -14.128 2.306 -11.908 1.00 87.00 293 ILE A C 1
ATOM 2288 O O . ILE A 1 293 ? -15.164 2.336 -12.570 1.00 87.00 293 ILE A O 1
ATOM 2292 N N . GLY A 1 294 ? -13.582 3.394 -11.378 1.00 86.00 294 GLY A N 1
ATOM 2293 C CA . GLY A 1 294 ? -14.242 4.695 -11.401 1.00 86.00 294 GLY A CA 1
ATOM 2294 C C . GLY A 1 294 ? -15.056 5.011 -10.145 1.00 86.00 294 GLY A C 1
ATOM 2295 O O . GLY A 1 294 ? -15.493 6.149 -10.017 1.00 86.00 294 GLY A O 1
ATOM 2296 N N . SER A 1 295 ? -15.259 4.056 -9.225 1.00 87.44 295 SER A N 1
ATOM 2297 C CA . SER A 1 295 ? -15.925 4.341 -7.948 1.00 87.44 295 SER A CA 1
ATOM 2298 C C . SER A 1 295 ? -15.146 5.388 -7.157 1.00 87.44 295 SER A C 1
ATOM 2300 O O . SER A 1 295 ? -13.919 5.302 -7.059 1.00 87.44 295 SER A O 1
ATOM 2302 N N . GLU A 1 296 ? -15.861 6.360 -6.597 1.00 88.75 296 GLU A N 1
ATOM 2303 C CA . GLU A 1 296 ? -15.287 7.367 -5.709 1.00 88.75 296 GLU A CA 1
ATOM 2304 C C . GLU A 1 296 ? -14.781 6.695 -4.434 1.00 88.75 296 GLU A C 1
ATOM 2306 O O . GLU A 1 296 ? -15.413 5.785 -3.892 1.00 88.75 296 GLU A O 1
ATOM 2311 N N . VAL A 1 297 ? -13.613 7.129 -3.977 1.00 89.31 297 VAL A N 1
ATOM 2312 C CA . VAL A 1 297 ? -13.063 6.719 -2.690 1.00 89.31 297 VAL A CA 1
ATOM 2313 C C . VAL A 1 297 ? -12.634 7.938 -1.904 1.00 89.31 297 VAL A C 1
ATOM 2315 O O . VAL A 1 297 ? -12.212 8.952 -2.461 1.00 89.31 297 VAL A O 1
ATOM 2318 N N . TYR A 1 298 ? -12.704 7.806 -0.591 1.00 87.00 298 TYR A N 1
ATOM 2319 C CA . TYR A 1 298 ? -12.379 8.864 0.344 1.00 87.00 298 TYR A CA 1
ATOM 2320 C C . TYR A 1 298 ? -11.430 8.301 1.388 1.00 87.00 298 TYR A C 1
ATOM 2322 O O . TYR A 1 298 ? -11.558 7.152 1.809 1.00 87.00 298 TYR A O 1
ATOM 2330 N N . MET A 1 299 ? -10.455 9.101 1.796 1.00 86.12 299 MET A N 1
ATOM 2331 C CA . MET A 1 299 ? -9.531 8.741 2.861 1.00 86.12 299 MET A CA 1
ATOM 2332 C C . MET A 1 299 ? -9.254 9.980 3.691 1.00 86.12 299 MET A C 1
ATOM 2334 O O . MET A 1 299 ? -8.781 10.978 3.161 1.00 86.12 299 MET A O 1
ATOM 2338 N N . SER A 1 300 ? -9.482 9.901 4.997 1.00 84.69 300 SER A N 1
ATOM 2339 C CA . SER A 1 300 ? -9.023 10.923 5.931 1.00 84.69 300 SER A CA 1
ATOM 2340 C C . SER A 1 300 ? -7.899 10.350 6.783 1.00 84.69 300 SER A C 1
ATOM 2342 O O . SER A 1 300 ? -8.131 9.484 7.621 1.00 84.69 300 SER A O 1
ATOM 2344 N N . ASN A 1 301 ? -6.669 10.833 6.590 1.00 87.06 301 ASN A N 1
ATOM 2345 C CA . ASN A 1 301 ? -5.495 10.374 7.347 1.00 87.06 301 ASN A CA 1
ATOM 2346 C C . ASN A 1 301 ? -4.742 11.567 7.984 1.00 87.06 301 ASN A C 1
ATOM 2348 O O . ASN A 1 301 ? -4.883 12.690 7.500 1.00 87.06 301 ASN A O 1
ATOM 2352 N N . PRO A 1 302 ? -3.984 11.382 9.074 1.00 88.44 302 PRO A N 1
ATOM 2353 C CA . PRO A 1 302 ? -3.342 12.452 9.834 1.00 88.44 302 PRO A CA 1
ATOM 2354 C C . PRO A 1 302 ? -2.090 13.018 9.145 1.00 88.44 302 PRO A C 1
ATOM 2356 O O . PRO A 1 302 ? -1.479 13.946 9.666 1.00 88.44 302 PRO A O 1
ATOM 2359 N N . PHE A 1 303 ? -1.690 12.470 7.994 1.00 88.56 303 PHE A N 1
ATOM 2360 C CA . PHE A 1 303 ? -0.539 12.939 7.221 1.00 88.56 303 PHE A CA 1
ATOM 2361 C C . PHE A 1 303 ? -0.938 13.968 6.171 1.00 88.56 303 PHE A C 1
ATOM 2363 O O . PHE A 1 303 ? -0.254 14.966 5.999 1.00 88.56 303 PHE A O 1
ATOM 2370 N N . THR A 1 304 ? -2.029 13.703 5.459 1.00 85.19 304 THR A N 1
ATOM 2371 C CA . THR A 1 304 ? -2.479 14.520 4.329 1.00 85.19 304 THR A CA 1
ATOM 2372 C C . THR A 1 304 ? -3.832 15.171 4.597 1.00 85.19 304 THR A C 1
ATOM 2374 O O . THR A 1 304 ? -4.209 16.115 3.927 1.00 85.19 304 THR A O 1
ATOM 2377 N N . GLY A 1 305 ? -4.597 14.696 5.575 1.00 86.75 305 GLY A N 1
ATOM 2378 C CA . GLY A 1 305 ? -5.964 15.161 5.797 1.00 86.75 305 GLY A CA 1
ATOM 2379 C C . GLY A 1 305 ? -6.957 14.392 4.951 1.00 86.75 305 GLY A C 1
ATOM 2380 O O . GLY A 1 305 ? -6.763 13.204 4.678 1.00 86.75 305 GLY A O 1
ATOM 2381 N N . TYR A 1 306 ? -8.039 15.071 4.584 1.00 84.25 306 TYR A N 1
ATOM 2382 C CA . TYR A 1 306 ? -9.070 14.526 3.718 1.00 84.25 306 TYR A CA 1
ATOM 2383 C C . TYR A 1 306 ? -8.580 14.482 2.266 1.00 84.25 306 TYR A C 1
ATOM 2385 O O . TYR A 1 306 ? -8.145 15.481 1.693 1.00 84.25 306 TYR A O 1
ATOM 2393 N N . CYS A 1 307 ? -8.663 13.299 1.674 1.00 85.12 307 CYS A N 1
ATOM 2394 C CA . CYS A 1 307 ? -8.291 13.011 0.302 1.00 85.12 307 CYS A CA 1
ATOM 2395 C C . CYS A 1 307 ? -9.456 12.334 -0.401 1.00 85.12 307 CYS A C 1
ATOM 2397 O O . CYS A 1 307 ? -10.103 11.444 0.154 1.00 85.12 307 CYS A O 1
ATOM 2399 N N . GLU A 1 308 ? -9.639 12.689 -1.663 1.00 87.62 308 GLU A N 1
ATOM 2400 C CA . GLU A 1 308 ? -10.579 12.020 -2.549 1.00 87.62 308 GLU A CA 1
ATOM 2401 C C . GLU A 1 308 ? -9.813 11.276 -3.626 1.00 87.62 308 GLU A C 1
ATOM 2403 O O . GLU A 1 308 ? -8.677 11.611 -3.972 1.00 87.62 308 GLU A O 1
ATOM 2408 N N . GLY A 1 309 ? -10.436 10.251 -4.170 1.00 89.12 309 GLY A N 1
ATOM 2409 C CA . GLY A 1 309 ? -9.814 9.449 -5.188 1.00 89.12 309 GLY A CA 1
ATOM 2410 C C . GLY A 1 309 ? -10.800 8.622 -5.971 1.00 89.12 309 GLY A C 1
ATOM 2411 O O . GLY A 1 309 ? -12.019 8.746 -5.860 1.00 89.12 309 GLY A O 1
ATOM 2412 N N . THR A 1 310 ? -10.236 7.752 -6.791 1.00 88.38 310 THR A N 1
ATOM 2413 C CA . THR A 1 310 ? -11.000 6.881 -7.663 1.00 88.38 310 THR A CA 1
ATOM 2414 C C . THR A 1 310 ? -10.396 5.485 -7.674 1.00 88.38 310 THR A C 1
ATOM 2416 O O . THR A 1 310 ? -9.179 5.310 -7.805 1.00 88.38 310 THR A O 1
ATOM 2419 N N . CYS A 1 311 ? -11.255 4.473 -7.565 1.00 89.94 311 CYS A N 1
ATOM 2420 C CA . CYS A 1 311 ? -10.890 3.079 -7.762 1.00 89.94 311 CYS A CA 1
ATOM 2421 C C . CYS A 1 311 ? -10.353 2.864 -9.180 1.00 89.94 311 CYS A C 1
ATOM 2423 O O . CYS A 1 311 ? -11.045 3.066 -10.178 1.00 89.94 311 CYS A O 1
ATOM 2425 N N . GLY A 1 312 ? -9.110 2.417 -9.262 1.00 86.75 312 GLY A N 1
ATOM 2426 C CA . GLY A 1 312 ? -8.457 1.974 -10.478 1.00 86.75 312 GLY A CA 1
ATOM 2427 C C . GLY A 1 312 ? -8.733 0.505 -10.810 1.00 86.75 312 GLY A C 1
ATOM 2428 O O . GLY A 1 312 ? -9.547 -0.159 -10.162 1.00 86.75 312 GLY A O 1
ATOM 2429 N N . PRO A 1 313 ? -8.055 -0.030 -11.838 1.00 86.38 313 PRO A N 1
ATOM 2430 C CA . PRO A 1 313 ? -8.205 -1.422 -12.227 1.00 86.38 313 PRO A CA 1
ATOM 2431 C C . PRO A 1 313 ? -7.653 -2.379 -11.169 1.00 86.38 313 PRO A C 1
ATOM 2433 O O . PRO A 1 313 ? -6.805 -2.037 -10.341 1.00 86.38 313 PRO A O 1
ATOM 2436 N N . HIS A 1 314 ? -8.103 -3.628 -11.250 1.00 84.94 314 HIS A N 1
ATOM 2437 C CA . HIS A 1 314 ? -7.457 -4.717 -10.537 1.00 84.94 314 HIS A CA 1
ATOM 2438 C C . HIS A 1 314 ? -6.098 -5.039 -11.155 1.00 84.94 314 HIS A C 1
ATOM 2440 O O . HIS A 1 314 ? -5.906 -4.967 -12.368 1.00 84.94 314 HIS A O 1
ATOM 2446 N N . SER A 1 315 ? -5.172 -5.460 -10.310 1.00 83.75 315 SER A N 1
ATOM 2447 C CA . SER A 1 315 ? -3.897 -6.047 -10.690 1.00 83.75 315 SER A CA 1
ATOM 2448 C C . SER A 1 315 ? -3.675 -7.336 -9.907 1.00 83.75 315 SER A C 1
ATOM 2450 O O . SER A 1 315 ? -4.398 -7.638 -8.956 1.00 83.75 315 SER A O 1
ATOM 2452 N N . ARG A 1 316 ? -2.689 -8.121 -10.330 1.00 83.38 316 ARG A N 1
ATOM 2453 C CA . ARG A 1 316 ? -2.175 -9.242 -9.549 1.00 83.38 316 ARG A CA 1
ATOM 2454 C C . ARG A 1 316 ? -0.776 -8.879 -9.090 1.00 83.38 316 ARG A C 1
ATOM 2456 O O . ARG A 1 316 ? 0.047 -8.473 -9.909 1.00 83.38 316 ARG A O 1
ATOM 2463 N N . LEU A 1 317 ? -0.516 -8.990 -7.795 1.00 78.56 317 LEU A N 1
ATOM 2464 C CA . LEU A 1 317 ? 0.813 -8.786 -7.236 1.00 78.56 317 LEU A CA 1
ATOM 2465 C C . LEU A 1 317 ? 1.398 -10.141 -6.892 1.00 78.56 317 LEU A C 1
ATOM 2467 O O . LEU A 1 317 ? 0.753 -10.967 -6.251 1.00 78.56 317 LEU A O 1
ATOM 2471 N N . ARG A 1 318 ? 2.623 -10.374 -7.348 1.00 81.56 318 ARG A N 1
ATOM 2472 C CA . ARG A 1 318 ? 3.365 -11.564 -6.964 1.00 81.56 318 ARG A CA 1
ATOM 2473 C C . ARG A 1 318 ? 3.713 -11.454 -5.486 1.00 81.56 318 ARG A C 1
ATOM 2475 O O . ARG A 1 318 ? 4.275 -10.441 -5.072 1.00 81.56 318 ARG A O 1
ATOM 2482 N N . ILE A 1 319 ? 3.427 -12.507 -4.729 1.00 79.94 319 ILE A N 1
ATOM 2483 C CA . ILE A 1 319 ? 3.972 -12.672 -3.387 1.00 79.94 319 ILE A CA 1
ATOM 2484 C C . ILE A 1 319 ? 5.473 -12.949 -3.544 1.00 79.94 319 ILE A C 1
ATOM 2486 O O . ILE A 1 319 ? 5.835 -13.953 -4.170 1.00 79.94 319 ILE A O 1
ATOM 2490 N N . PRO A 1 320 ? 6.369 -12.063 -3.070 1.00 74.50 320 PRO A N 1
ATOM 2491 C CA . PRO A 1 320 ? 7.788 -12.364 -3.028 1.00 74.50 320 PRO A CA 1
ATOM 2492 C C . PRO A 1 320 ? 7.989 -13.615 -2.177 1.00 74.50 320 PRO A C 1
ATOM 2494 O O . PRO A 1 320 ? 7.517 -13.679 -1.046 1.00 74.50 320 PRO A O 1
ATOM 2497 N N . SER A 1 321 ? 8.690 -14.596 -2.734 1.00 80.56 321 SER A N 1
ATOM 2498 C CA . SER A 1 321 ? 9.159 -15.753 -1.985 1.00 80.56 321 SER A CA 1
ATOM 2499 C C . SER A 1 321 ? 10.668 -15.678 -1.863 1.00 80.56 321 SER A C 1
ATOM 2501 O O . SER A 1 321 ? 11.368 -15.403 -2.849 1.00 80.56 321 SER A O 1
ATOM 2503 N N . ASP A 1 322 ? 11.156 -15.881 -0.647 1.00 73.06 322 ASP A N 1
ATOM 2504 C CA . ASP A 1 322 ? 12.579 -16.034 -0.363 1.00 73.06 322 ASP A CA 1
ATOM 2505 C C . ASP A 1 322 ? 13.030 -17.493 -0.413 1.00 73.06 322 ASP A C 1
ATOM 2507 O O . ASP A 1 322 ? 14.230 -17.746 -0.372 1.00 73.06 322 ASP A O 1
ATOM 2511 N N . ASP A 1 323 ? 12.098 -18.433 -0.588 1.00 80.88 323 ASP A N 1
ATOM 2512 C CA . ASP A 1 323 ? 12.405 -19.842 -0.779 1.00 80.88 323 ASP A CA 1
ATOM 2513 C C . ASP A 1 323 ? 12.613 -20.140 -2.277 1.00 80.88 323 ASP A C 1
ATOM 2515 O O . ASP A 1 323 ? 11.650 -20.151 -3.050 1.00 80.88 323 ASP A O 1
ATOM 2519 N N . PRO A 1 324 ? 13.858 -20.391 -2.727 1.00 75.44 324 PRO A N 1
ATOM 2520 C CA . PRO A 1 324 ? 14.123 -20.732 -4.122 1.00 75.44 324 PRO A CA 1
ATOM 2521 C C . PRO A 1 324 ? 13.518 -22.084 -4.531 1.00 75.44 324 PRO A C 1
ATOM 2523 O O . PRO A 1 324 ? 13.447 -22.368 -5.724 1.00 75.44 324 PRO A O 1
ATOM 2526 N N . SER A 1 325 ? 13.096 -22.915 -3.570 1.00 85.94 325 SER A N 1
ATOM 2527 C CA . SER A 1 325 ? 12.459 -24.211 -3.812 1.00 85.94 325 SER A CA 1
ATOM 2528 C C . SER A 1 325 ? 10.931 -24.142 -3.919 1.00 85.94 325 SER A C 1
ATOM 2530 O O . SER A 1 325 ? 10.302 -25.151 -4.247 1.00 85.94 325 SER A O 1
ATOM 2532 N N . GLU A 1 326 ? 10.312 -22.973 -3.698 1.00 86.62 326 GLU A N 1
ATOM 2533 C CA . GLU A 1 326 ? 8.858 -22.832 -3.801 1.00 86.62 326 GLU A CA 1
ATOM 2534 C C . GLU A 1 326 ? 8.408 -22.967 -5.265 1.00 86.62 326 GLU A C 1
ATOM 2536 O O . GLU A 1 326 ? 8.522 -22.051 -6.080 1.00 86.62 326 GLU A O 1
ATOM 2541 N N . ALA A 1 327 ? 7.882 -24.148 -5.599 1.00 83.94 327 ALA A N 1
ATOM 2542 C CA . ALA A 1 327 ? 7.538 -24.526 -6.968 1.00 83.94 327 ALA A CA 1
ATOM 2543 C C . ALA A 1 327 ? 6.382 -23.706 -7.573 1.00 83.94 327 ALA A C 1
ATOM 2545 O O . ALA A 1 327 ? 6.233 -23.657 -8.794 1.00 83.94 327 ALA A O 1
ATOM 2546 N N . SER A 1 328 ? 5.553 -23.064 -6.743 1.00 88.25 328 SER A N 1
ATOM 2547 C CA . SER A 1 328 ? 4.387 -22.300 -7.189 1.00 88.25 328 SER A CA 1
ATOM 2548 C C . SER A 1 328 ? 4.513 -20.823 -6.841 1.00 88.25 328 SER A C 1
ATOM 2550 O O . SER A 1 328 ? 4.554 -20.449 -5.669 1.00 88.25 328 SER A O 1
ATOM 2552 N N . ILE A 1 329 ? 4.481 -19.968 -7.862 1.00 84.31 329 ILE A N 1
ATOM 2553 C CA . ILE A 1 329 ? 4.376 -18.522 -7.670 1.00 84.31 329 ILE A CA 1
ATOM 2554 C C . ILE A 1 329 ? 2.973 -18.200 -7.149 1.00 84.31 329 ILE A C 1
ATOM 2556 O O . ILE A 1 329 ? 1.982 -18.398 -7.853 1.00 84.31 329 ILE A O 1
ATOM 2560 N N . LYS A 1 330 ? 2.896 -17.658 -5.933 1.00 87.06 330 LYS A N 1
ATOM 2561 C CA . LYS A 1 330 ? 1.646 -17.152 -5.362 1.00 87.06 330 LYS A CA 1
ATOM 2562 C C . LYS A 1 330 ? 1.384 -15.720 -5.825 1.00 87.06 330 LYS A C 1
ATOM 2564 O O . LYS A 1 330 ? 2.298 -14.895 -5.914 1.00 87.06 330 LYS A O 1
ATOM 2569 N N . TRP A 1 331 ? 0.120 -15.431 -6.107 1.00 86.88 331 TRP A N 1
ATOM 2570 C CA . TRP A 1 331 ? -0.355 -14.118 -6.529 1.00 86.88 331 TRP A CA 1
ATOM 2571 C C . TRP A 1 331 ? -1.485 -13.676 -5.615 1.00 86.88 331 TRP A C 1
ATOM 2573 O O . TRP A 1 331 ? -2.372 -14.469 -5.318 1.00 86.88 331 TRP A O 1
ATOM 2583 N N . ILE A 1 332 ? -1.481 -12.405 -5.235 1.00 82.94 332 ILE A N 1
ATOM 2584 C CA . ILE A 1 332 ? -2.621 -11.757 -4.589 1.00 82.94 332 ILE A CA 1
ATOM 2585 C C . ILE A 1 332 ? -3.320 -10.861 -5.592 1.00 82.94 332 ILE A C 1
ATOM 2587 O O . ILE A 1 332 ? -2.684 -10.257 -6.466 1.00 82.94 332 ILE A O 1
ATOM 2591 N N . LYS A 1 333 ? -4.639 -10.767 -5.474 1.00 83.38 333 LYS A N 1
ATOM 2592 C CA . LYS A 1 333 ? -5.377 -9.728 -6.171 1.00 83.38 333 LYS A CA 1
ATOM 2593 C C . LYS A 1 333 ? -5.069 -8.409 -5.466 1.00 83.38 333 LYS A C 1
ATOM 2595 O O . LYS A 1 333 ? -4.813 -8.353 -4.271 1.00 83.38 333 LYS A O 1
ATOM 2600 N N . ALA A 1 334 ? -4.998 -7.339 -6.232 1.00 85.75 334 ALA A N 1
ATOM 2601 C CA . ALA A 1 334 ? -4.840 -6.003 -5.697 1.00 85.75 334 ALA A CA 1
ATOM 2602 C C . ALA A 1 334 ? -5.676 -5.037 -6.514 1.00 85.75 334 ALA A C 1
ATOM 2604 O O . ALA A 1 334 ? -5.971 -5.277 -7.686 1.00 85.75 334 ALA A O 1
ATOM 2605 N N . ARG A 1 335 ? -6.035 -3.917 -5.912 1.00 86.50 335 ARG A N 1
ATOM 2606 C CA . ARG A 1 335 ? -6.767 -2.834 -6.544 1.00 86.50 335 ARG A CA 1
ATOM 2607 C C . ARG A 1 335 ? -5.931 -1.571 -6.490 1.00 86.50 335 ARG A C 1
ATOM 2609 O O . ARG A 1 335 ? -5.366 -1.227 -5.454 1.00 86.50 335 ARG A O 1
ATOM 2616 N N . TRP A 1 336 ? -5.831 -0.900 -7.627 1.00 85.81 336 TRP A N 1
ATOM 2617 C CA . TRP A 1 336 ? -5.245 0.428 -7.667 1.00 85.81 336 TRP A CA 1
ATOM 2618 C C . TRP A 1 336 ? -6.240 1.436 -7.128 1.00 85.81 336 TRP A C 1
ATOM 2620 O O . TRP A 1 336 ? -7.428 1.353 -7.422 1.00 85.81 336 TRP A O 1
ATOM 2630 N N . VAL A 1 337 ? -5.747 2.393 -6.363 1.00 87.38 337 VAL A N 1
ATOM 2631 C CA . VAL A 1 337 ? -6.530 3.527 -5.902 1.00 87.38 337 VAL A CA 1
ATOM 2632 C C . VAL A 1 337 ? -5.742 4.791 -6.202 1.00 87.38 337 VAL A C 1
ATOM 2634 O O . VAL A 1 337 ? -4.597 4.936 -5.769 1.00 87.38 337 VAL A O 1
ATOM 2637 N N . TYR A 1 338 ? -6.348 5.678 -6.985 1.00 85.31 338 TYR A N 1
ATOM 2638 C CA . TYR A 1 338 ? -5.772 6.966 -7.350 1.00 85.31 338 TYR A CA 1
ATOM 2639 C C . TYR A 1 338 ? -6.309 8.017 -6.401 1.00 85.31 338 TYR A C 1
ATOM 2641 O O . TYR A 1 338 ? -7.477 8.375 -6.498 1.00 85.31 338 TYR A O 1
ATOM 2649 N N . MET A 1 339 ? -5.475 8.492 -5.487 1.00 84.62 339 MET A N 1
ATOM 2650 C CA . MET A 1 339 ? -5.835 9.545 -4.548 1.00 84.62 339 MET A CA 1
ATOM 2651 C C . MET A 1 339 ? -5.273 10.868 -5.061 1.00 84.62 339 MET A C 1
ATOM 2653 O O . MET A 1 339 ? -4.061 11.010 -5.269 1.00 84.62 339 MET A O 1
ATOM 2657 N N . GLY A 1 340 ? -6.163 11.828 -5.279 1.00 78.19 340 GLY A N 1
ATOM 2658 C CA . GLY A 1 340 ? -5.819 13.205 -5.583 1.00 78.19 340 GLY A CA 1
ATOM 2659 C C . GLY A 1 340 ? -5.837 14.028 -4.305 1.00 78.19 340 GLY A C 1
ATOM 2660 O O . GLY A 1 340 ? -6.771 13.949 -3.505 1.00 78.19 340 GLY A O 1
ATOM 2661 N N . HIS A 1 341 ? -4.808 14.845 -4.111 1.00 64.12 341 HIS A N 1
ATOM 2662 C CA . HIS A 1 341 ? -4.878 15.887 -3.102 1.00 64.12 341 HIS A CA 1
ATOM 2663 C C . HIS A 1 341 ? -5.526 17.124 -3.718 1.00 64.12 341 HIS A C 1
ATOM 2665 O O . HIS A 1 341 ? -4.991 17.700 -4.665 1.00 64.12 341 HIS A O 1
ATOM 2671 N N . ALA A 1 342 ? -6.692 17.522 -3.209 1.00 52.44 342 ALA A N 1
ATOM 2672 C CA . ALA A 1 342 ? -7.356 18.751 -3.623 1.00 52.44 342 ALA A CA 1
ATOM 2673 C C . ALA A 1 342 ? -6.659 19.962 -2.977 1.00 52.44 342 ALA A C 1
ATOM 2675 O O . ALA A 1 342 ? -7.239 20.659 -2.153 1.00 52.44 342 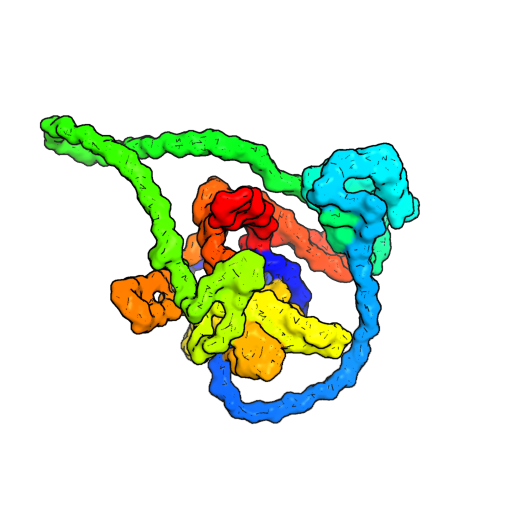ALA A O 1
ATOM 2676 N N . PHE A 1 343 ? -5.394 20.210 -3.326 1.00 51.12 343 PHE A N 1
ATOM 2677 C CA . PHE A 1 343 ? -4.770 21.496 -3.036 1.00 51.12 343 PHE A CA 1
ATOM 2678 C C . PHE A 1 343 ? -5.210 22.504 -4.095 1.00 51.12 343 PHE A C 1
ATOM 2680 O O . PHE A 1 343 ? -5.188 22.226 -5.294 1.00 51.12 343 PHE A O 1
ATOM 2687 N N . SER A 1 344 ? -5.554 23.710 -3.655 1.00 45.72 344 SER A N 1
ATOM 2688 C CA . SER A 1 344 ? -5.997 24.837 -4.486 1.00 45.72 344 SER A CA 1
ATOM 2689 C C . SER A 1 344 ? -4.977 25.317 -5.541 1.00 45.72 344 SER A C 1
ATOM 2691 O O . SER A 1 344 ? -5.273 26.258 -6.272 1.00 45.72 344 SER A O 1
ATOM 2693 N N . GLY A 1 345 ? -3.804 24.677 -5.663 1.00 43.94 345 GLY A N 1
ATOM 2694 C CA . GLY A 1 345 ? -2.712 25.063 -6.567 1.00 43.94 345 GLY A CA 1
ATOM 2695 C C . GLY A 1 345 ? -2.201 23.990 -7.542 1.00 43.94 345 GLY A C 1
ATOM 2696 O O . GLY A 1 345 ? -1.265 24.275 -8.283 1.00 43.94 345 GLY A O 1
ATOM 2697 N N . GLY A 1 346 ? -2.774 22.779 -7.580 1.00 40.41 346 GLY A N 1
ATOM 2698 C CA . GLY A 1 346 ? -2.373 21.733 -8.534 1.00 40.41 346 GLY A CA 1
ATOM 2699 C C . GLY A 1 346 ? -2.669 20.315 -8.044 1.00 40.41 346 GLY A C 1
ATOM 2700 O O . GLY A 1 346 ? -2.515 20.016 -6.863 1.00 40.41 346 GLY A O 1
ATOM 2701 N N . ILE A 1 347 ? -3.095 19.433 -8.955 1.00 40.88 347 ILE A N 1
ATOM 2702 C CA . ILE A 1 347 ? -3.394 18.029 -8.642 1.00 40.88 347 ILE A CA 1
ATOM 2703 C C . ILE A 1 347 ? -2.070 17.265 -8.550 1.00 40.88 347 ILE A C 1
ATOM 2705 O O . ILE A 1 347 ? -1.419 17.015 -9.563 1.00 40.88 347 ILE A O 1
ATOM 2709 N N . MET A 1 348 ? -1.671 16.880 -7.338 1.00 43.62 348 MET A N 1
ATOM 2710 C CA . MET A 1 348 ? -0.665 15.836 -7.155 1.00 43.62 348 MET A CA 1
ATOM 2711 C C . MET A 1 348 ? -1.393 14.488 -7.165 1.00 43.62 348 MET A C 1
ATOM 2713 O O . MET A 1 348 ? -2.164 14.188 -6.253 1.00 43.62 348 MET A O 1
ATOM 2717 N N . GLU A 1 349 ? -1.190 13.698 -8.219 1.00 45.50 349 GLU A N 1
ATOM 2718 C CA . GLU A 1 349 ? -1.723 12.337 -8.300 1.00 45.50 349 GLU A CA 1
ATOM 2719 C C . GLU A 1 349 ? -0.811 11.377 -7.533 1.00 45.50 349 GLU A C 1
ATOM 2721 O O . GLU A 1 349 ? 0.387 11.266 -7.809 1.00 45.50 349 GLU A O 1
ATOM 2726 N N . SER A 1 350 ? -1.387 10.653 -6.576 1.00 51.81 350 SER A N 1
ATOM 2727 C CA . SER A 1 350 ? -0.711 9.577 -5.856 1.00 51.81 350 SER A CA 1
ATOM 2728 C C . SER A 1 350 ? -1.481 8.272 -6.054 1.00 51.81 350 SER A C 1
ATOM 2730 O O . SER A 1 350 ? -2.674 8.183 -5.776 1.00 51.81 350 SER A O 1
ATOM 2732 N N . GLY A 1 351 ? -0.814 7.260 -6.610 1.00 46.00 351 GLY A N 1
ATOM 2733 C CA . GLY A 1 351 ? -1.387 5.930 -6.801 1.00 46.00 351 GLY A CA 1
ATOM 2734 C C . GLY A 1 351 ? -0.904 4.981 -5.713 1.00 46.00 351 GLY A C 1
ATOM 2735 O O . GLY A 1 351 ? 0.304 4.806 -5.551 1.00 46.00 351 GLY A O 1
ATOM 2736 N N . PHE A 1 352 ? -1.831 4.332 -5.013 1.00 59.22 352 PHE A N 1
ATOM 2737 C CA . PHE A 1 352 ? -1.524 3.281 -4.043 1.00 59.22 352 PHE A CA 1
ATOM 2738 C C . PHE A 1 352 ? -2.169 1.958 -4.465 1.00 59.22 352 PHE A C 1
ATOM 2740 O O . PHE A 1 352 ? -3.160 1.929 -5.198 1.00 59.22 352 PHE A O 1
ATOM 2747 N N . LYS A 1 353 ? -1.575 0.845 -4.031 1.00 55.41 353 LYS A N 1
ATOM 2748 C CA . LYS A 1 353 ? -2.089 -0.510 -4.255 1.00 55.41 353 LYS A CA 1
ATOM 2749 C C . LYS A 1 353 ? -2.691 -1.016 -2.953 1.00 55.41 353 LYS A C 1
ATOM 2751 O O . LYS A 1 353 ? -2.024 -0.947 -1.928 1.00 55.41 353 LYS A O 1
ATOM 2756 N N . ILE A 1 354 ? -3.904 -1.547 -3.017 1.00 61.12 354 ILE A N 1
ATOM 2757 C CA . ILE A 1 354 ? -4.584 -2.194 -1.892 1.00 61.12 354 ILE A CA 1
ATOM 2758 C C . ILE A 1 354 ? -4.686 -3.681 -2.221 1.00 61.12 354 ILE A C 1
ATOM 2760 O O . ILE A 1 354 ? -5.168 -4.026 -3.298 1.00 61.12 354 ILE A O 1
ATOM 2764 N N . ALA A 1 355 ? -4.181 -4.556 -1.351 1.00 53.28 355 ALA A N 1
ATOM 2765 C CA .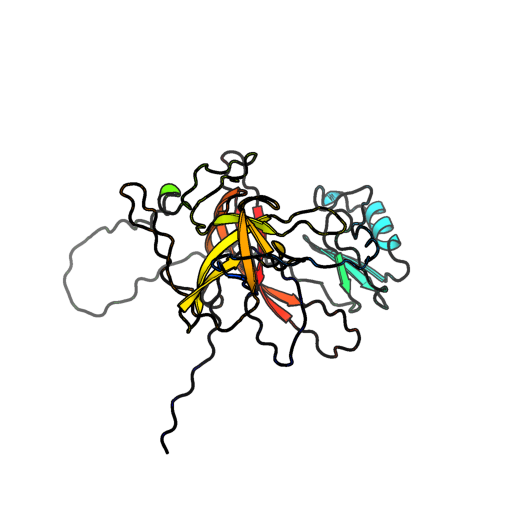 ALA A 1 355 ? -4.358 -5.999 -1.511 1.00 53.28 355 ALA A CA 1
ATOM 2766 C C . ALA A 1 355 ? -5.840 -6.353 -1.337 1.00 53.28 355 ALA A C 1
ATOM 2768 O O . ALA A 1 355 ? -6.498 -5.784 -0.465 1.00 53.28 355 ALA A O 1
ATOM 2769 N N . ALA A 1 356 ? -6.345 -7.230 -2.205 1.00 48.41 356 ALA A N 1
ATOM 2770 C CA . ALA A 1 356 ? -7.740 -7.618 -2.258 1.00 48.41 356 ALA A CA 1
ATOM 2771 C C . ALA A 1 356 ? -7.948 -9.117 -2.042 1.00 48.41 356 ALA A C 1
ATOM 2773 O O . ALA A 1 356 ? -7.160 -9.879 -2.648 1.00 48.41 356 ALA A O 1
#

pLDDT: mean 70.45, std 24.07, range [19.39, 97.56]

Sequence (356 aa):
MLALPGFHDASHILCFAGSVQYLRESSSVELSITVWLVNFGDSGVAYELQRRVADHLPTRHVVLPFNLRLNKKALDREAWDQLCNLFPAIIGVSSLDYFLVFYFGSLPPKPWPSIIAGIQPYFTTALNDDGPTPPINRASKSRLRISAERNPCKTLRSKCQASARMPTRPYPAEFSAQRIRDPTGDIMENSEYELLCPGVMHSSERHPIGGMKLRTTSGVLVEDFRGKRYMATASHGVPDGDRAFHPCAGSREIGHLSMDLNVQLVNETFESTSLEVPPTTLVDFIPANDTQIGSEVYMSNPFTGYCEGTCGPHSRLRIPSDDPSEASIKWIKARWVYMGHAFSGGIMESGFKIAA

Radius of gyration: 24.46 Å; chains: 1; bounding box: 79×62×60 Å

=== Feature glossary ===
Legend for the data blocks above and below:

— What the protein is —

Sequence gives the chain of amino acids in standard one-letter code (A=alanine, C=cysteine, …, Y=tyrosine), read N→C. It is the only feature that is directly encoded by the gene; all structural features are derived from the folded form of this sequence.

The annotation block draws on four external resources. InterPro: which protein families and domains the sequence belongs to. GO: standardized terms for what the protein does, what process it participates in, and where in the cell it acts. CATH: which structural fold it has in the CATH hierarchy. Organism: the species of origin.

— Where its atoms are —

Atomic coordinates in PDBx/mmCIF format — the same representation the Protein Data Bank distributes. Each line of the _atom_site loop places one backbone atom in Cartesian space (units: ångströms, origin: arbitrary).

Six rendered views show the 3D structure from the faces of a cube — i.e. along ±x, ±y, ±z. Rendering representation is drawn randomly per protein from cartoon (secondary-structure ribbons), sticks (backbone bonds), or molecular surface; coloring is either N→C rainbow (blue at the N-terminus through red at the C-terminus) or one color per chain.

— Local backbone conformation —

DSSP 8-state secondary structure assigns each residue one of H (α-helix), G (3₁₀-helix), I (π-helix), E (extended β-strand), B (isolated β-bridge), T (hydrogen-bonded turn), S (bend), or '-' (coil). The assignment is computed from backbone hydrogen-bond geometry via the Kabsch–Sander algorithm.

P-SEA three-state annotation labels each residue as helix, strand, or coil based purely on the geometry of the Cα trace. It serves as a fallback when the full backbone (and thus DSSP) is unavailable.

φ (phi) and ψ (psi) are the two rotatable backbone dihedrals per residue: φ is the C(i-1)–N–Cα–C torsion, ψ is the N–Cα–C–N(i+1) torsion, both in degrees on (−180°, 180°]. α-helical residues cluster near (−60°, −45°); β-strand residues near (−120°, +130°). A Ramachandran plot is simply a scatter of (φ, ψ) for every residue.

— Global shape and packing —

Radius of gyration (Rg) is the root-mean-square distance of Cα atoms from their centroid — a single number for overall size and compactness. A globular domain of N residues has Rg ≈ 2.2·N^0.38 Å; an extended or disordered chain has a much larger Rg. The Cα contact count is the number of residue pairs whose Cα atoms are within 8 Å and are more than four positions apart in sequence — a standard proxy for tertiary packing density. The bounding box is the smallest axis-aligned box enclosing all Cα atoms.

Accessible surface area quantifies burial. A residue with SASA near zero is packed into the hydrophobic core; one with SASA >100 Å² sits on the surface. Computed here via the Shrake–Rupley numerical algorithm with a 1.4 Å probe.

The contact map is a binary N×N matrix image: pixel (i, j) is dark where Cα_i and Cα_j are within 8 Å and |i−j|>4. Because the |i−j|>4 filter removes local helical contacts, off-diagonal stripes parallel to the main diagonal indicate parallel β-sheets; stripes perpendicular to it indicate antiparallel β-sheets. The Ramachandran plot scatters every residue's (φ, ψ) pair against the sterically allowed regions. The PAE heatmap renders the predicted-aligned-error matrix.

— Structural neighborhood —

A 3Di character summarizes, for each residue, the relative orientation of the Cα frame of its nearest spatial neighbor. Because it encodes fold topology rather than chemistry, 3Di alignments detect remote structural similarity that sequence alignment misses.

Structural nearest neighbors (via Foldseek easy-search vs the PDB). Reported per hit: target PDB id, E-value, and alignment TM-score. A TM-score above ~0.5 is the conventional threshold for 'same fold'.

— Confidence and disorder —

For AlphaFold models, the B-factor field carries pLDDT — the model's own estimate of local accuracy on a 0–100 scale. Regions with pLDDT<50 should be treated as essentially unmodeled; they often correspond to intrinsically disordered segments.

B-factor (Debye–Waller factor) reflects atomic displacement in the crystal lattice. It is an experimental observable (units Å²), not a prediction; low values mean the atom is pinned down, high values mean it moves or is heterogeneous across the crystal.

Predicted Aligned Error (PAE) is an AlphaFold confidence matrix: entry (i, j) is the expected error in the position of residue j, in ångströms, when the prediction is superimposed on the true structure at residue i. Low PAE within a block of residues means that block is internally rigid and well-predicted; high PAE between two blocks means their relative placement is uncertain even if each block individually is confident.